Protein AF-A0A954PRV6-F1 (afdb_monomer_lite)

Foldseek 3Di:
DVVLVVVLVVLLVVLVVVCVVDPVSVVVQFDSVLSSVVSVVVVQVVVVVVVPNVSPPNVVVVVVVVVVVVVVVVVVVVVPDDVVVCVVCVVVVVCCVVVLVVVLVCCQPPVLCVQPDVVCSNLLSLLVSLCSVDNSVRSVVSSCVVVVPPPDCSVVVCVVVVSVCCQPPVCHPLVVVLVVCVVVPDPPVPNVVVVVVVVVVVSVVSVVVVVVD

Structure (mmCIF, N/CA/C/O backbone):
data_AF-A0A954PRV6-F1
#
_entry.id   AF-A0A954PRV6-F1
#
loop_
_atom_site.group_PDB
_atom_site.id
_atom_site.type_symbol
_atom_site.label_atom_id
_atom_site.label_alt_id
_atom_site.label_comp_id
_atom_site.label_asym_id
_atom_site.label_entity_id
_atom_site.label_seq_id
_atom_site.pdbx_PDB_ins_code
_atom_site.Cartn_x
_atom_site.Cartn_y
_atom_site.Cartn_z
_atom_site.occupancy
_atom_site.B_iso_or_equiv
_atom_site.auth_seq_id
_atom_site.auth_comp_id
_atom_site.auth_asym_id
_atom_site.auth_atom_id
_atom_site.pdbx_PDB_model_num
ATOM 1 N N . MET A 1 1 ? -8.832 26.988 3.150 1.00 52.62 1 MET A N 1
ATOM 2 C CA . MET A 1 1 ? -7.961 26.204 2.238 1.00 52.62 1 MET A CA 1
ATOM 3 C C . MET A 1 1 ? -6.483 26.586 2.368 1.00 52.62 1 MET A C 1
ATOM 5 O O . MET A 1 1 ? -5.694 25.711 2.691 1.00 52.62 1 MET A O 1
ATOM 9 N N . SER A 1 2 ? -6.092 27.861 2.231 1.00 58.19 2 SER A N 1
ATOM 10 C CA . SER A 1 2 ? -4.674 28.277 2.338 1.00 58.19 2 SER A CA 1
ATOM 11 C C . SER A 1 2 ? -4.021 28.002 3.702 1.00 58.19 2 SER A C 1
ATOM 13 O O . SER A 1 2 ? -2.870 27.587 3.752 1.00 58.19 2 SER A O 1
ATOM 15 N N . LEU A 1 3 ? -4.759 28.150 4.808 1.00 63.38 3 LEU A N 1
ATOM 16 C CA . LEU A 1 3 ? -4.242 27.927 6.170 1.00 63.38 3 LEU A CA 1
ATOM 17 C C . LEU A 1 3 ? -4.013 26.432 6.489 1.00 63.38 3 LEU A C 1
ATOM 19 O O . LEU A 1 3 ? -3.058 26.079 7.176 1.00 63.38 3 LEU A O 1
ATOM 23 N N . ALA A 1 4 ? -4.837 25.545 5.921 1.00 60.91 4 ALA A N 1
ATOM 24 C CA . ALA A 1 4 ? -4.694 24.089 6.038 1.00 60.91 4 ALA A CA 1
ATOM 25 C C . ALA A 1 4 ? -3.494 23.562 5.225 1.00 60.91 4 ALA A C 1
ATOM 27 O O . ALA A 1 4 ? -2.751 22.695 5.670 1.00 60.91 4 ALA A O 1
ATOM 28 N N . ILE A 1 5 ? -3.255 24.128 4.040 1.00 64.25 5 ILE A N 1
ATOM 29 C CA . ILE A 1 5 ? -2.077 23.794 3.226 1.00 64.25 5 ILE A CA 1
ATOM 30 C C . ILE A 1 5 ? -0.800 24.284 3.920 1.00 64.25 5 ILE A C 1
ATOM 32 O O . ILE A 1 5 ? 0.183 23.549 3.983 1.00 64.25 5 ILE A O 1
ATOM 36 N N . LEU A 1 6 ? -0.829 25.494 4.490 1.00 65.94 6 LEU A N 1
ATOM 37 C CA . LEU A 1 6 ? 0.296 26.056 5.237 1.00 65.94 6 LEU A CA 1
ATOM 38 C C . LEU A 1 6 ? 0.637 25.208 6.470 1.00 65.94 6 LEU A C 1
ATOM 40 O O . LEU A 1 6 ? 1.803 24.907 6.700 1.00 65.94 6 LEU A O 1
ATOM 44 N N . THR A 1 7 ? -0.366 24.780 7.240 1.00 65.88 7 THR A N 1
ATOM 45 C CA . THR A 1 7 ? -0.157 23.922 8.418 1.00 65.88 7 THR A CA 1
ATOM 46 C C . THR A 1 7 ? 0.406 22.557 8.034 1.00 65.88 7 THR A C 1
ATOM 48 O O . THR A 1 7 ? 1.385 22.132 8.641 1.00 65.88 7 THR A O 1
ATOM 51 N N . VAL A 1 8 ? -0.108 21.905 6.984 1.00 64.44 8 VAL A N 1
ATOM 52 C CA . VAL A 1 8 ? 0.458 20.640 6.472 1.00 64.44 8 VAL A CA 1
ATOM 53 C C . VAL A 1 8 ? 1.895 20.825 5.977 1.00 64.44 8 VAL A C 1
ATOM 55 O O . VAL A 1 8 ? 2.755 20.002 6.285 1.00 64.44 8 VAL A O 1
ATOM 58 N N . ALA A 1 9 ? 2.184 21.911 5.255 1.00 64.25 9 ALA A N 1
ATOM 59 C CA . ALA A 1 9 ? 3.526 22.209 4.761 1.00 64.25 9 ALA A CA 1
ATOM 60 C C . ALA A 1 9 ? 4.518 22.463 5.907 1.00 64.25 9 ALA A C 1
ATOM 62 O O . ALA A 1 9 ? 5.607 21.895 5.909 1.00 64.25 9 ALA A O 1
ATOM 63 N N . VAL A 1 10 ? 4.135 23.253 6.914 1.00 67.50 10 VAL A N 1
ATOM 64 C CA . VAL A 1 10 ? 4.949 23.510 8.116 1.00 67.50 10 VAL A CA 1
ATOM 65 C C . VAL A 1 10 ? 5.168 22.225 8.920 1.00 67.50 10 VAL A C 1
ATOM 67 O O . VAL A 1 10 ? 6.270 21.973 9.411 1.00 67.50 10 VAL A O 1
ATOM 70 N N . LEU A 1 11 ? 4.156 21.366 9.016 1.00 66.06 11 LEU A N 1
ATOM 71 C CA . LEU A 1 11 ? 4.233 20.086 9.719 1.00 66.06 11 LEU A CA 1
ATOM 72 C C . LEU A 1 11 ? 5.145 19.086 8.978 1.00 66.06 11 LEU A C 1
ATOM 74 O O . LEU A 1 11 ? 5.985 18.430 9.590 1.00 66.06 11 LEU A O 1
ATOM 78 N N . MET A 1 12 ? 5.079 19.042 7.645 1.00 64.38 12 MET A N 1
ATOM 79 C CA . MET A 1 12 ? 6.004 18.263 6.809 1.00 64.38 12 MET A CA 1
ATOM 80 C C . MET A 1 12 ? 7.445 18.792 6.891 1.00 64.38 12 MET A C 1
ATOM 82 O O . MET A 1 12 ? 8.378 18.011 7.080 1.00 64.38 12 MET A O 1
ATOM 86 N N . LEU A 1 13 ? 7.640 20.112 6.804 1.00 66.00 13 LEU A N 1
ATOM 87 C CA . LEU A 1 13 ? 8.956 20.756 6.897 1.00 66.00 13 LEU A CA 1
ATOM 88 C C . LEU A 1 13 ? 9.597 20.557 8.274 1.00 66.00 13 LEU A C 1
ATOM 90 O O . LEU A 1 13 ? 10.782 20.238 8.356 1.00 66.00 13 LEU A O 1
ATOM 94 N N . SER A 1 14 ? 8.821 20.675 9.352 1.00 64.69 14 SER A N 1
ATOM 95 C CA . SER A 1 14 ? 9.299 20.397 10.711 1.00 64.69 14 SER A CA 1
ATOM 96 C C . SER A 1 14 ? 9.632 18.916 10.917 1.00 64.69 14 SER A C 1
ATOM 98 O O . SER A 1 14 ? 10.661 18.612 11.519 1.00 64.69 14 SER A O 1
ATOM 100 N N . GLY A 1 15 ? 8.860 17.987 10.339 1.00 59.19 15 GLY A N 1
ATOM 101 C CA . GLY A 1 15 ? 9.194 16.558 10.320 1.00 59.19 15 GLY A CA 1
ATOM 102 C C . GLY A 1 15 ? 10.515 16.254 9.597 1.00 59.19 15 GLY A C 1
ATOM 103 O O . GLY A 1 15 ? 11.327 15.459 10.079 1.00 59.19 15 GLY A O 1
ATOM 104 N N . VAL A 1 16 ? 10.782 16.930 8.474 1.00 60.88 16 VAL A N 1
ATOM 105 C CA . VAL A 1 16 ? 12.056 16.814 7.740 1.00 60.88 16 VAL A CA 1
ATOM 106 C C . VAL A 1 16 ? 13.214 17.442 8.519 1.00 60.88 16 VAL A C 1
ATOM 108 O O . VAL A 1 16 ? 14.277 16.827 8.619 1.00 60.88 16 VAL A O 1
ATOM 111 N N . ALA A 1 17 ? 13.017 18.620 9.114 1.00 64.38 17 ALA A N 1
ATOM 112 C CA . ALA A 1 17 ? 14.029 19.290 9.929 1.00 64.38 17 ALA A CA 1
ATOM 113 C C . ALA A 1 17 ? 14.410 18.454 11.165 1.00 64.38 17 ALA A C 1
ATOM 115 O O . ALA A 1 17 ? 15.595 18.269 11.449 1.00 64.38 17 ALA A O 1
ATOM 116 N N . LEU A 1 18 ? 13.425 17.852 11.843 1.00 63.09 18 LEU A N 1
ATOM 117 C CA . LEU A 1 18 ? 13.658 16.959 12.981 1.00 63.09 18 LEU A CA 1
ATOM 118 C C . LEU A 1 18 ? 14.412 15.686 12.565 1.00 63.09 18 LEU A C 1
ATOM 120 O O . LEU A 1 18 ? 15.345 15.259 13.251 1.00 63.09 18 LEU A O 1
ATOM 124 N N . ARG A 1 19 ? 14.079 15.114 11.397 1.00 55.09 19 ARG A N 1
ATOM 125 C CA . ARG A 1 19 ? 14.819 13.980 10.813 1.00 55.09 19 ARG A CA 1
ATOM 126 C C . ARG A 1 19 ? 16.285 14.325 10.542 1.00 55.09 19 ARG A C 1
ATOM 128 O O . ARG A 1 19 ? 17.150 13.471 10.728 1.00 55.09 19 ARG A O 1
ATOM 135 N N . GLN A 1 20 ? 16.576 15.548 10.096 1.00 57.03 20 GLN A N 1
ATOM 136 C CA . GLN A 1 20 ? 17.948 15.991 9.828 1.00 57.03 20 GLN A CA 1
ATOM 137 C C . GLN A 1 20 ? 18.736 16.294 11.115 1.00 57.03 20 GLN A C 1
ATOM 139 O O . GLN A 1 20 ? 19.940 16.025 11.156 1.00 57.03 20 GLN A O 1
ATOM 144 N N . ALA A 1 21 ? 18.066 16.774 12.169 1.00 63.22 21 ALA A N 1
ATOM 145 C CA . ALA A 1 21 ? 18.675 17.095 13.461 1.00 63.22 21 ALA A CA 1
ATOM 146 C C . ALA A 1 21 ? 19.035 15.848 14.302 1.00 63.22 21 ALA A C 1
ATOM 148 O O . ALA A 1 21 ? 20.089 15.813 14.943 1.00 63.22 21 ALA A O 1
ATOM 149 N N . CYS A 1 22 ? 18.216 14.788 14.280 1.00 61.22 22 CYS A N 1
ATOM 150 C CA . CYS A 1 22 ? 18.446 13.581 15.085 1.00 61.22 22 CYS A CA 1
ATOM 151 C C . CYS A 1 22 ? 19.314 12.524 14.362 1.00 61.22 22 CYS A C 1
ATOM 153 O O . CYS A 1 22 ? 18.843 11.754 13.523 1.00 61.22 22 CYS A O 1
ATOM 155 N N . ARG A 1 23 ? 20.589 12.396 14.772 1.00 54.12 23 ARG A N 1
ATOM 156 C CA . ARG A 1 23 ? 21.545 11.373 14.282 1.00 54.12 23 ARG A CA 1
ATOM 157 C C . ARG A 1 23 ? 21.065 9.901 14.316 1.00 54.12 23 ARG A C 1
ATOM 159 O O . ARG A 1 23 ? 21.391 9.199 13.356 1.00 54.12 23 ARG A O 1
ATOM 166 N N . PRO A 1 24 ? 20.330 9.395 15.333 1.00 58.81 24 PRO A N 1
ATOM 167 C CA . PRO A 1 24 ? 19.894 7.991 15.338 1.00 58.81 24 PRO A CA 1
ATOM 168 C C . PRO A 1 24 ? 18.824 7.698 14.275 1.00 58.81 24 PRO A C 1
ATOM 170 O O . PRO A 1 24 ? 18.854 6.643 13.647 1.00 58.81 24 PRO A O 1
ATOM 173 N N . LEU A 1 25 ? 17.943 8.660 13.987 1.00 54.69 25 LEU A N 1
ATOM 174 C CA . LEU A 1 25 ? 16.858 8.506 13.014 1.00 54.69 25 LEU A CA 1
ATOM 175 C C . LEU A 1 25 ? 17.371 8.474 11.566 1.00 54.69 25 LEU A C 1
ATOM 177 O O . LEU A 1 25 ? 16.822 7.777 10.716 1.00 54.69 25 LEU A O 1
ATOM 181 N N . ARG A 1 26 ? 18.486 9.169 11.303 1.00 54.78 26 ARG A N 1
ATOM 182 C CA . ARG A 1 26 ? 19.206 9.126 10.023 1.00 54.78 26 ARG A CA 1
ATOM 183 C C . ARG A 1 26 ? 19.908 7.787 9.770 1.00 54.78 26 ARG A C 1
ATOM 185 O O . ARG A 1 26 ? 20.046 7.398 8.617 1.00 54.78 26 ARG A O 1
ATOM 192 N N . ARG A 1 27 ? 20.351 7.086 10.823 1.00 54.59 27 ARG A N 1
ATOM 193 C CA . ARG A 1 27 ? 20.988 5.759 10.703 1.00 54.59 27 ARG A CA 1
ATOM 194 C C . ARG A 1 27 ? 19.986 4.623 10.500 1.00 54.59 27 ARG A C 1
ATOM 196 O O . ARG A 1 27 ? 20.362 3.610 9.927 1.00 54.59 27 ARG A O 1
ATOM 203 N N . LEU A 1 28 ? 18.736 4.787 10.935 1.00 60.25 28 LEU A N 1
ATOM 204 C CA . LEU A 1 28 ? 17.738 3.713 10.910 1.00 60.25 28 LEU A CA 1
ATOM 205 C C . LEU A 1 28 ? 16.981 3.568 9.571 1.00 60.25 28 LEU A C 1
ATOM 207 O O . LEU A 1 28 ? 16.013 2.821 9.517 1.00 60.25 28 LEU A O 1
ATOM 211 N N . PHE A 1 29 ? 17.373 4.289 8.506 1.00 57.94 29 PHE A N 1
ATOM 212 C CA . PHE A 1 29 ? 16.703 4.296 7.187 1.00 57.94 29 PHE A CA 1
ATOM 213 C C . PHE A 1 29 ? 15.170 4.485 7.234 1.00 57.94 29 PHE A C 1
ATOM 215 O O . PHE A 1 29 ? 14.476 4.189 6.265 1.00 57.94 29 PHE A O 1
ATOM 222 N N . ILE A 1 30 ? 14.625 5.035 8.328 1.00 61.66 30 ILE A N 1
ATOM 223 C CA . ILE A 1 30 ? 13.186 5.279 8.439 1.00 61.66 30 ILE A CA 1
ATOM 224 C C . ILE A 1 30 ? 12.794 6.317 7.366 1.00 61.66 30 ILE A C 1
ATOM 226 O O . ILE A 1 30 ? 13.415 7.396 7.299 1.00 61.66 30 ILE A O 1
ATOM 230 N N . PRO A 1 31 ? 11.785 6.020 6.521 1.00 61.34 31 PRO A N 1
ATOM 231 C CA . PRO A 1 31 ? 11.276 6.962 5.534 1.00 61.34 31 PRO A CA 1
ATOM 232 C C . PRO A 1 31 ? 10.842 8.272 6.193 1.00 61.34 31 PRO A C 1
ATOM 234 O O . PRO A 1 31 ? 10.254 8.281 7.276 1.00 61.34 31 PRO A O 1
ATOM 237 N N . SER A 1 32 ? 11.089 9.402 5.530 1.00 58.59 32 SER A N 1
ATOM 238 C CA . SER A 1 32 ? 10.671 10.719 6.033 1.00 58.59 32 SER A CA 1
ATOM 239 C C . SER A 1 32 ? 9.164 10.826 6.257 1.00 58.59 32 SER A C 1
ATOM 241 O O . SER A 1 32 ? 8.753 11.554 7.154 1.00 58.59 32 SER A O 1
ATOM 243 N N . SER A 1 33 ? 8.355 10.078 5.502 1.00 63.06 33 SER A N 1
ATOM 244 C CA . SER A 1 33 ? 6.900 10.002 5.668 1.00 63.06 33 SER A CA 1
ATOM 245 C C . SER A 1 33 ? 6.489 9.445 7.034 1.00 63.06 33 SER A C 1
ATOM 247 O O . SER A 1 33 ? 5.598 9.995 7.674 1.00 63.06 33 SER A O 1
ATOM 249 N N . VAL A 1 34 ? 7.178 8.409 7.522 1.00 62.91 34 VAL A N 1
ATOM 250 C CA . VAL A 1 34 ? 6.911 7.792 8.832 1.00 62.91 34 VAL A CA 1
ATOM 251 C C . VAL A 1 34 ? 7.277 8.751 9.961 1.00 62.91 34 VAL A C 1
ATOM 253 O O . VAL A 1 34 ? 6.498 8.945 10.891 1.00 62.91 34 VAL A O 1
ATOM 256 N N . VAL A 1 35 ? 8.441 9.400 9.859 1.00 65.38 35 VAL A N 1
ATOM 257 C CA . VAL A 1 35 ? 8.886 10.396 10.846 1.00 65.38 35 VAL A CA 1
ATOM 258 C C . VAL A 1 35 ? 7.920 11.578 10.894 1.00 65.38 35 VAL A C 1
ATOM 260 O O . VAL A 1 35 ? 7.503 11.980 11.976 1.00 65.38 35 VAL A O 1
ATOM 263 N N . ALA A 1 36 ? 7.521 12.103 9.734 1.00 63.88 36 ALA A N 1
ATOM 264 C CA . ALA A 1 36 ? 6.564 13.200 9.651 1.00 63.88 36 ALA A CA 1
ATOM 265 C C . ALA A 1 36 ? 5.187 12.813 10.223 1.00 63.88 36 ALA A C 1
ATOM 267 O O . ALA A 1 36 ? 4.573 13.621 10.914 1.00 63.88 36 ALA A O 1
ATOM 268 N N . GLY A 1 37 ? 4.736 11.571 10.009 1.00 66.81 37 GLY A N 1
ATOM 269 C CA . GLY A 1 37 ? 3.505 11.043 10.604 1.00 66.81 37 GLY A CA 1
ATOM 270 C C . GLY A 1 37 ? 3.553 10.988 12.134 1.00 66.81 37 GLY A C 1
ATOM 271 O O . GLY A 1 37 ? 2.641 11.481 12.793 1.00 66.81 37 GLY A O 1
ATOM 272 N N . PHE A 1 38 ? 4.640 10.469 12.714 1.00 68.88 38 PHE A N 1
ATOM 273 C CA . PHE A 1 38 ? 4.825 10.438 14.172 1.00 68.88 38 PHE A CA 1
ATOM 274 C C . PHE A 1 38 ? 4.915 11.838 14.787 1.00 68.88 38 PHE A C 1
ATOM 276 O O . PHE A 1 38 ? 4.289 12.102 15.812 1.00 68.88 38 PHE A O 1
ATOM 283 N N . VAL A 1 39 ? 5.653 12.752 14.151 1.00 66.69 39 VAL A N 1
ATOM 284 C CA . VAL A 1 39 ? 5.728 14.157 14.581 1.00 66.69 39 VAL A CA 1
ATOM 285 C C . VAL A 1 39 ? 4.351 14.814 14.516 1.00 66.69 39 VAL A C 1
ATOM 287 O O . VAL A 1 39 ? 3.962 15.501 15.457 1.00 66.69 39 VAL A O 1
ATOM 290 N N . GLY A 1 40 ? 3.583 14.547 13.457 1.00 65.00 40 GLY A N 1
ATOM 291 C CA . GLY A 1 40 ? 2.203 15.003 13.329 1.00 65.00 40 GLY A CA 1
ATOM 292 C C . GLY A 1 40 ? 1.294 14.490 14.437 1.00 65.00 40 GLY A C 1
ATOM 293 O O . GLY A 1 40 ? 0.569 15.281 15.031 1.00 65.00 40 GLY A O 1
ATOM 294 N N . LEU A 1 41 ? 1.377 13.201 14.778 1.00 66.00 41 LEU A N 1
ATOM 295 C CA . LEU A 1 41 ? 0.605 12.610 15.876 1.00 66.00 41 LEU A CA 1
ATOM 296 C C . LEU A 1 41 ? 0.955 13.234 17.232 1.00 66.00 41 LEU A C 1
ATOM 298 O O . LEU A 1 41 ? 0.056 13.558 18.004 1.00 66.00 41 LEU A O 1
ATOM 302 N N . ILE A 1 42 ? 2.243 13.455 17.512 1.00 69.06 42 ILE A N 1
ATOM 303 C CA . ILE A 1 42 ? 2.694 14.105 18.754 1.00 69.06 42 ILE A CA 1
ATOM 304 C C . ILE A 1 42 ? 2.197 15.553 18.814 1.00 69.06 42 ILE A C 1
ATOM 306 O O . ILE A 1 42 ? 1.722 16.002 19.860 1.00 69.06 42 ILE A O 1
ATOM 310 N N . LEU A 1 43 ? 2.269 16.279 17.696 1.00 66.25 43 LEU A N 1
ATOM 311 C CA . LEU A 1 43 ? 1.815 17.663 17.608 1.00 66.25 43 LEU A CA 1
ATOM 312 C C . LEU A 1 43 ? 0.296 17.763 17.815 1.00 66.25 43 LEU A C 1
ATOM 314 O O . LEU A 1 43 ? -0.153 18.566 18.630 1.00 66.25 43 LEU A O 1
ATOM 318 N N . VAL A 1 44 ? -0.484 16.904 17.153 1.00 64.19 44 VAL A N 1
ATOM 319 C CA . VAL A 1 44 ? -1.948 16.831 17.300 1.00 64.19 44 VAL A CA 1
ATOM 320 C C . VAL A 1 44 ? -2.336 16.421 18.720 1.00 64.19 44 VAL A C 1
ATOM 322 O O . VAL A 1 44 ? -3.206 17.048 19.318 1.00 64.19 44 VAL A O 1
ATOM 325 N N . SER A 1 45 ? -1.652 15.438 19.313 1.00 65.12 45 SER A N 1
ATOM 326 C CA . SER A 1 45 ? -1.893 15.031 20.702 1.00 65.12 45 SER A CA 1
ATOM 327 C C . SER A 1 45 ? -1.550 16.136 21.706 1.00 65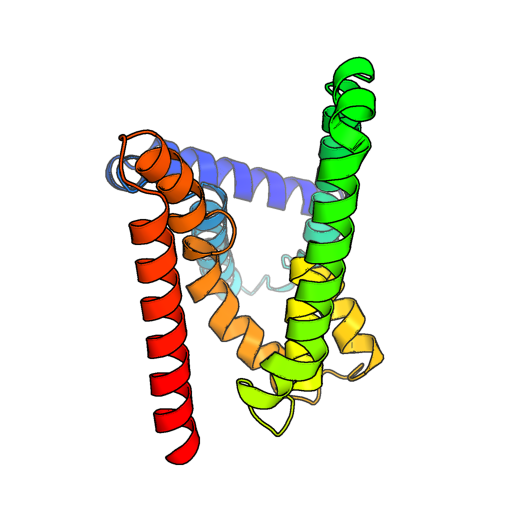.12 45 SER A C 1
ATOM 329 O O . SER A 1 45 ? -2.177 16.215 22.763 1.00 65.12 45 SER A O 1
ATOM 331 N N . SER A 1 46 ? -0.567 16.983 21.397 1.00 64.62 46 SER A N 1
ATOM 332 C CA . SER A 1 46 ? -0.179 18.113 22.246 1.00 64.62 46 SER A CA 1
ATOM 333 C C . SER A 1 46 ? -1.148 19.288 22.101 1.00 64.62 46 SER A C 1
ATOM 335 O O . SER A 1 46 ? -1.519 19.890 23.102 1.00 64.62 46 SER A O 1
ATOM 337 N N . LEU A 1 47 ? -1.611 19.581 20.882 1.00 61.72 47 LEU A N 1
ATOM 338 C CA . LEU A 1 47 ? -2.578 20.646 20.582 1.00 61.72 47 LEU A CA 1
ATOM 339 C C . LEU A 1 47 ? -4.006 20.298 21.027 1.00 61.72 47 LEU A C 1
ATOM 341 O O . LEU A 1 47 ? -4.732 21.180 21.480 1.00 61.72 47 LEU A O 1
ATOM 345 N N . GLY A 1 48 ? -4.392 19.020 20.978 1.00 57.59 48 GLY A N 1
ATOM 346 C CA . GLY A 1 48 ? -5.687 18.538 21.471 1.00 57.59 48 GLY A CA 1
ATOM 347 C C . GLY A 1 48 ? -5.884 18.752 22.977 1.00 57.59 48 GLY A C 1
ATOM 348 O O . GLY A 1 48 ? -7.013 18.927 23.426 1.00 57.59 48 GLY A O 1
ATOM 349 N N . ARG A 1 49 ? -4.795 18.849 23.758 1.00 56.06 49 ARG A N 1
ATOM 350 C CA . ARG A 1 49 ? -4.844 19.245 25.180 1.00 56.06 49 ARG A CA 1
ATOM 351 C C . ARG A 1 49 ? -5.219 20.716 25.394 1.00 56.06 49 ARG A C 1
ATOM 353 O O . ARG A 1 49 ? -5.624 21.068 26.495 1.00 56.06 49 ARG A O 1
ATOM 360 N N . PHE A 1 50 ? -5.107 21.557 24.365 1.00 55.12 50 PHE A N 1
ATOM 361 C CA . PHE A 1 50 ? -5.409 22.992 24.415 1.00 55.12 50 PHE A CA 1
ATOM 362 C C . PHE A 1 50 ? -6.786 23.355 23.827 1.00 55.12 50 PHE A C 1
ATOM 364 O O . PHE A 1 50 ? -7.060 24.531 23.610 1.00 55.12 50 PHE A O 1
ATOM 371 N N . GLY A 1 51 ? -7.664 22.378 23.564 1.00 48.16 51 GLY A N 1
ATOM 372 C CA . GLY A 1 51 ? -9.059 22.630 23.166 1.00 48.16 51 GLY A CA 1
ATOM 373 C C . GLY A 1 51 ? -9.281 23.070 21.711 1.00 48.16 51 GLY A C 1
ATOM 374 O O . GLY A 1 51 ? -10.421 23.275 21.315 1.00 48.16 51 GLY A O 1
ATOM 375 N N . ASN A 1 52 ? -8.233 23.161 20.886 1.00 52.69 52 ASN A N 1
ATOM 376 C CA . ASN A 1 52 ? -8.327 23.577 19.479 1.00 52.69 52 ASN A CA 1
ATOM 377 C C . ASN A 1 52 ? -8.420 22.374 18.519 1.00 52.69 52 ASN A C 1
ATOM 379 O O . ASN A 1 52 ? -7.576 22.203 17.637 1.00 52.69 52 ASN A O 1
ATOM 383 N N . ALA A 1 53 ? -9.427 21.515 18.703 1.00 50.16 53 ALA A N 1
ATOM 384 C CA . ALA A 1 53 ? -9.647 20.338 17.853 1.00 50.16 53 ALA A CA 1
ATOM 385 C C . ALA A 1 53 ? -10.118 20.693 16.422 1.00 50.16 53 ALA A C 1
ATOM 387 O O . ALA A 1 53 ? -9.852 19.935 15.491 1.00 50.16 53 ALA A O 1
ATOM 388 N N . ASP A 1 54 ? -10.716 21.874 16.224 1.00 49.72 54 ASP A N 1
ATOM 389 C CA . ASP A 1 54 ? -11.210 22.349 14.917 1.00 49.72 54 ASP A CA 1
ATOM 390 C C . ASP A 1 54 ? -10.100 22.706 13.911 1.00 49.72 54 ASP A C 1
ATOM 392 O O . ASP A 1 54 ? -10.352 22.857 12.718 1.00 49.72 54 ASP A O 1
ATOM 396 N N . LEU A 1 55 ? -8.836 22.787 14.344 1.00 48.44 55 LEU A N 1
ATOM 397 C CA . LEU A 1 55 ? -7.692 22.962 13.435 1.00 48.44 55 LEU A CA 1
ATOM 398 C C . LEU A 1 55 ? -7.290 21.660 12.713 1.00 48.44 55 LEU A C 1
ATOM 400 O O . LEU A 1 55 ? -6.363 21.674 11.902 1.00 48.44 55 LEU A O 1
ATOM 404 N N . VAL A 1 56 ? -7.972 20.543 13.000 1.00 51.84 56 VAL A N 1
ATOM 405 C CA . VAL A 1 56 ? -7.680 19.199 12.473 1.00 51.84 56 VAL A CA 1
ATOM 406 C C . VAL A 1 56 ? -8.733 18.751 11.441 1.00 51.84 56 VAL A C 1
ATOM 408 O O . VAL A 1 56 ? -8.981 17.566 11.252 1.00 51.84 56 VAL A O 1
ATOM 411 N N . GLU A 1 57 ? -9.312 19.674 10.667 1.00 50.97 57 GLU A N 1
ATOM 412 C CA . GLU A 1 57 ? -10.012 19.361 9.398 1.00 50.97 57 GLU A CA 1
ATOM 413 C C . GLU A 1 57 ? -9.022 19.004 8.256 1.00 50.97 57 GLU A C 1
ATOM 415 O O . GLU A 1 57 ? -9.150 19.384 7.087 1.00 50.97 57 GLU A O 1
ATOM 420 N N . THR A 1 58 ? -7.960 18.272 8.583 1.00 57.44 58 THR A N 1
ATOM 421 C CA . THR A 1 58 ? -6.792 18.098 7.711 1.00 57.44 58 THR A CA 1
ATOM 422 C C . THR A 1 58 ? -6.972 16.956 6.711 1.00 57.44 58 THR A C 1
ATOM 424 O O . THR A 1 58 ? -6.301 16.940 5.681 1.00 57.44 58 THR A O 1
ATOM 427 N N . THR A 1 59 ? -7.899 16.020 6.949 1.00 59.94 59 THR A N 1
ATOM 428 C CA . THR A 1 59 ? -8.046 14.797 6.137 1.00 59.94 59 THR A CA 1
ATOM 429 C C . THR A 1 59 ? -8.372 15.096 4.674 1.00 59.94 59 THR A C 1
ATOM 431 O O . THR A 1 59 ? -7.711 14.580 3.774 1.00 59.94 59 THR A O 1
ATOM 434 N N . SER A 1 60 ? -9.337 15.984 4.414 1.00 63.94 60 SER A N 1
ATOM 435 C CA . SER A 1 60 ? -9.743 16.343 3.048 1.00 63.94 60 SER A CA 1
ATOM 436 C C . SER A 1 60 ? -8.664 17.150 2.316 1.00 63.94 60 SER A C 1
ATOM 438 O O . SER A 1 60 ? -8.432 16.951 1.122 1.00 63.94 60 SER A O 1
ATOM 440 N N . THR A 1 61 ? -7.954 18.027 3.031 1.00 68.25 61 THR A N 1
ATOM 441 C CA . THR A 1 61 ? -6.871 18.845 2.467 1.00 68.25 61 THR A CA 1
ATOM 442 C C . THR A 1 61 ? -5.639 17.997 2.151 1.00 68.25 61 THR A C 1
ATOM 444 O O . THR A 1 61 ? -5.081 18.115 1.061 1.00 68.25 61 THR A O 1
ATOM 447 N N . VAL A 1 62 ? -5.244 17.098 3.058 1.00 69.56 62 VAL A N 1
ATOM 448 C CA . VAL A 1 62 ? -4.134 16.152 2.850 1.00 69.56 62 VAL A CA 1
ATOM 449 C C . VAL A 1 62 ? -4.441 15.213 1.691 1.00 69.56 62 VAL A C 1
ATOM 451 O O . VAL A 1 62 ? -3.575 14.997 0.848 1.00 69.56 62 VAL A O 1
ATOM 454 N N . GLN A 1 63 ? -5.673 14.709 1.593 1.00 70.31 63 GLN A N 1
ATOM 455 C CA . GLN A 1 63 ? -6.086 13.863 0.475 1.00 70.31 63 GLN A CA 1
ATOM 456 C C . GLN A 1 63 ? -5.973 14.598 -0.864 1.00 70.31 63 GLN A C 1
ATOM 458 O O . GLN A 1 63 ? -5.402 14.057 -1.810 1.00 70.31 63 GLN A O 1
ATOM 463 N N . ARG A 1 64 ? -6.473 15.837 -0.947 1.00 74.88 64 ARG A N 1
ATOM 464 C CA . ARG A 1 64 ? -6.358 16.655 -2.164 1.00 74.88 64 ARG A C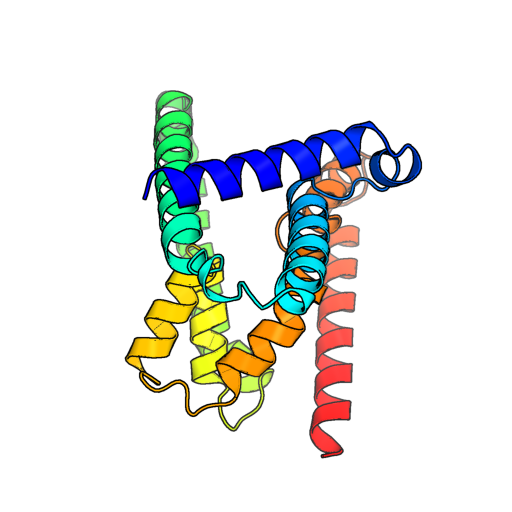A 1
ATOM 465 C C . ARG A 1 64 ? -4.897 16.907 -2.528 1.00 74.88 64 ARG A C 1
ATOM 467 O O . ARG A 1 64 ? -4.526 16.693 -3.674 1.00 74.88 64 ARG A O 1
ATOM 474 N N . LEU A 1 65 ? -4.060 17.270 -1.555 1.00 78.44 65 LEU A N 1
ATOM 475 C CA . LEU A 1 65 ? -2.632 17.507 -1.773 1.00 78.44 65 LEU A CA 1
ATOM 476 C C . LEU A 1 65 ? -1.897 16.242 -2.241 1.00 78.44 65 LEU A C 1
ATOM 478 O O . LEU A 1 65 ? -1.086 16.307 -3.163 1.00 78.44 65 LEU A O 1
ATOM 482 N N . SER A 1 66 ? -2.196 15.092 -1.634 1.00 77.44 66 SER A N 1
ATOM 483 C CA . SER A 1 66 ? -1.633 13.802 -2.035 1.00 77.44 66 SER A CA 1
ATOM 484 C C . SER A 1 66 ? -2.076 13.420 -3.446 1.00 77.44 66 SER A C 1
ATOM 486 O O . SER A 1 66 ? -1.251 12.963 -4.230 1.00 77.44 66 SER A O 1
ATOM 488 N N . SER A 1 67 ? -3.349 13.643 -3.787 1.00 80.12 67 SER A N 1
ATOM 489 C CA . SER A 1 67 ? -3.879 13.384 -5.128 1.00 80.12 67 SER A CA 1
ATOM 490 C C . SER A 1 67 ? -3.213 14.281 -6.169 1.00 80.12 67 SER A C 1
ATOM 492 O O . SER A 1 67 ? -2.731 13.778 -7.174 1.00 80.12 67 SER A O 1
ATOM 494 N N . THR A 1 68 ? -3.102 15.590 -5.919 1.00 83.81 68 THR A N 1
ATOM 495 C CA . THR A 1 68 ? -2.403 16.515 -6.828 1.00 83.81 68 THR A CA 1
ATOM 496 C C . THR A 1 68 ? -0.933 16.129 -6.996 1.00 83.81 68 THR A C 1
ATOM 498 O O . THR A 1 68 ? -0.401 16.186 -8.099 1.00 83.81 68 THR A O 1
ATOM 501 N N . SER A 1 69 ? -0.277 15.703 -5.915 1.00 84.06 69 SER A N 1
ATOM 502 C CA . SER A 1 69 ? 1.117 15.251 -5.967 1.00 84.06 69 SER A CA 1
ATOM 503 C C . SER A 1 69 ? 1.274 13.979 -6.809 1.00 84.06 69 SER A C 1
ATOM 505 O O . SER A 1 69 ? 2.230 13.871 -7.572 1.00 84.06 69 SER A O 1
ATOM 507 N N . MET A 1 70 ? 0.319 13.044 -6.721 1.00 83.12 70 MET A N 1
ATOM 508 C CA . MET A 1 70 ? 0.267 11.838 -7.558 1.00 83.12 70 MET A CA 1
ATOM 509 C C . MET A 1 70 ? 0.173 12.206 -9.045 1.00 83.12 70 MET A C 1
ATOM 511 O O . MET A 1 70 ? 0.947 11.687 -9.842 1.00 83.12 70 MET A O 1
ATOM 515 N N . GLU A 1 71 ? -0.700 13.150 -9.411 1.00 87.44 71 GLU A N 1
ATOM 516 C CA . GLU A 1 71 ? -0.841 13.626 -10.797 1.00 87.44 71 GLU A CA 1
ATOM 517 C C . GLU A 1 71 ? 0.461 14.241 -11.328 1.00 87.44 71 GLU A C 1
ATOM 519 O O . GLU A 1 71 ? 0.906 13.921 -12.430 1.00 87.44 71 GLU A O 1
ATOM 524 N N . VAL A 1 72 ? 1.132 15.075 -10.524 1.00 90.88 72 VAL A N 1
ATOM 525 C CA . VAL A 1 72 ? 2.431 15.659 -10.900 1.00 90.88 72 VAL A CA 1
ATOM 526 C C . VAL A 1 72 ? 3.484 14.570 -11.129 1.00 90.88 72 VAL A C 1
ATOM 528 O O . VAL A 1 72 ? 4.234 14.645 -12.103 1.00 90.88 72 VAL A O 1
ATOM 531 N N . LEU A 1 73 ? 3.531 13.540 -10.276 1.00 88.25 73 LEU A N 1
ATOM 532 C CA . LEU A 1 73 ? 4.441 12.402 -10.445 1.00 88.25 73 LEU A CA 1
ATOM 533 C C . LEU A 1 73 ? 4.134 11.598 -11.710 1.00 88.25 73 LEU A C 1
ATOM 535 O O . LEU A 1 73 ? 5.065 11.207 -12.412 1.00 88.25 73 LEU A O 1
ATOM 539 N N . VAL A 1 74 ? 2.857 11.375 -12.024 1.00 89.62 74 VAL A N 1
ATOM 540 C CA . VAL A 1 74 ? 2.436 10.678 -13.248 1.00 89.62 74 VAL A CA 1
ATOM 541 C C . VAL A 1 74 ? 2.868 11.465 -14.484 1.00 89.62 74 VAL A C 1
ATOM 543 O O . VAL A 1 74 ? 3.500 10.900 -15.376 1.00 89.62 74 VAL A O 1
ATOM 546 N N . VAL A 1 75 ? 2.615 12.777 -14.519 1.00 93.12 75 VAL A N 1
ATOM 547 C CA . VAL A 1 75 ? 3.033 13.641 -15.636 1.00 93.12 75 VAL A CA 1
ATOM 548 C C . VAL A 1 75 ? 4.555 13.656 -15.782 1.00 93.12 75 VAL A C 1
ATOM 550 O O . VAL A 1 75 ? 5.068 13.503 -16.893 1.00 93.12 75 VAL A O 1
ATOM 553 N N . ALA A 1 76 ? 5.292 13.787 -14.676 1.00 93.31 76 ALA A N 1
ATOM 554 C CA . ALA A 1 76 ? 6.752 13.748 -14.687 1.00 93.31 76 ALA A CA 1
ATOM 555 C C . ALA A 1 76 ? 7.289 12.394 -15.183 1.00 93.31 76 ALA A C 1
ATOM 557 O O . ALA A 1 76 ? 8.219 12.363 -15.989 1.00 93.31 76 ALA A O 1
ATOM 558 N N . ALA A 1 77 ? 6.683 11.283 -14.758 1.00 88.44 77 ALA A N 1
ATOM 559 C CA . ALA A 1 77 ? 7.059 9.942 -15.193 1.00 88.44 77 ALA A CA 1
ATOM 560 C C . ALA A 1 77 ? 6.816 9.743 -16.696 1.00 88.44 77 ALA A C 1
ATOM 562 O O . ALA A 1 77 ? 7.724 9.306 -17.398 1.00 88.44 77 ALA A O 1
ATOM 563 N N . ILE A 1 78 ? 5.638 10.123 -17.204 1.00 89.94 78 ILE A N 1
ATOM 564 C CA . ILE A 1 78 ? 5.313 10.045 -18.639 1.00 89.94 78 ILE A CA 1
ATOM 565 C C . ILE A 1 78 ? 6.280 10.906 -19.455 1.00 89.94 78 ILE A C 1
ATOM 567 O O . ILE A 1 78 ? 6.796 10.456 -20.474 1.00 89.94 78 ILE A O 1
ATOM 571 N N . THR A 1 79 ? 6.578 12.117 -18.982 1.00 92.06 79 THR A N 1
ATOM 572 C CA . THR A 1 79 ? 7.498 13.039 -19.667 1.00 92.06 79 THR A CA 1
ATOM 573 C C . THR A 1 79 ? 8.941 12.524 -19.665 1.00 92.06 79 THR A C 1
ATOM 575 O O . THR A 1 79 ? 9.676 12.732 -20.626 1.00 92.06 79 THR A O 1
ATOM 578 N N . SER A 1 80 ? 9.361 11.833 -18.601 1.00 92.81 80 SER A N 1
ATOM 579 C CA . SER A 1 80 ? 10.706 11.257 -18.484 1.00 92.81 80 SER A CA 1
ATOM 580 C C . SER A 1 80 ? 10.877 9.930 -19.240 1.00 92.81 80 SER A C 1
ATOM 582 O O . SER A 1 80 ? 12.010 9.459 -19.385 1.00 92.81 80 SER A O 1
ATOM 584 N N . LEU A 1 81 ? 9.791 9.291 -19.682 1.00 88.69 81 LEU A N 1
ATOM 585 C CA . LEU A 1 81 ? 9.834 8.000 -20.365 1.00 88.69 81 LEU A CA 1
ATOM 586 C C . LEU A 1 81 ? 10.248 8.158 -21.832 1.00 88.69 81 LEU A C 1
ATOM 588 O O . LEU A 1 81 ? 9.671 8.927 -22.597 1.00 88.69 81 LEU A O 1
ATOM 592 N N . LYS A 1 82 ? 11.227 7.357 -22.262 1.00 87.81 82 LYS A N 1
ATOM 593 C CA . LYS A 1 82 ? 11.586 7.242 -23.680 1.00 87.81 82 LYS A CA 1
ATOM 594 C C . LYS A 1 82 ? 10.578 6.339 -24.379 1.00 87.81 82 LYS A C 1
ATOM 596 O O . LYS A 1 82 ? 10.550 5.136 -24.127 1.00 87.81 82 LYS A O 1
ATOM 601 N N . LEU A 1 83 ? 9.788 6.905 -25.291 1.00 85.62 83 LEU A N 1
ATOM 602 C CA . LEU A 1 83 ? 8.732 6.170 -25.998 1.00 85.62 83 LEU A CA 1
ATOM 603 C C . LEU A 1 83 ? 9.263 4.933 -26.747 1.00 85.62 83 LEU A C 1
ATOM 605 O O . LEU A 1 83 ? 8.590 3.908 -26.793 1.00 85.62 83 LEU A O 1
ATOM 609 N N . SER A 1 84 ? 10.492 5.000 -27.267 1.00 85.31 84 SER A N 1
ATOM 610 C CA . SER A 1 84 ? 11.156 3.879 -27.942 1.00 85.31 84 SER A CA 1
ATOM 611 C C . SER A 1 84 ? 11.345 2.652 -27.041 1.00 85.31 84 SER A C 1
ATOM 613 O O . SER A 1 84 ? 11.151 1.530 -27.497 1.00 85.31 84 SER A O 1
ATOM 615 N N . GLU A 1 85 ? 11.662 2.856 -25.760 1.00 85.88 85 GLU A N 1
ATOM 616 C CA . GLU A 1 85 ? 11.837 1.769 -24.784 1.00 85.88 85 GLU A CA 1
ATOM 617 C C . GLU A 1 85 ? 10.489 1.167 -24.374 1.00 85.88 85 GLU A C 1
ATOM 619 O O . GLU A 1 85 ? 10.352 -0.044 -24.214 1.00 85.88 85 GLU A O 1
ATOM 624 N N . VAL A 1 86 ? 9.461 2.012 -24.245 1.00 85.75 86 VAL A N 1
ATOM 625 C CA . VAL A 1 86 ? 8.112 1.576 -23.858 1.00 85.75 86 VAL A CA 1
ATOM 626 C C . VAL A 1 86 ? 7.501 0.679 -24.928 1.00 85.75 86 VAL A C 1
ATOM 628 O O . VAL A 1 86 ? 6.948 -0.368 -24.601 1.00 85.75 86 VAL A O 1
ATOM 631 N N . VAL A 1 87 ? 7.622 1.058 -26.203 1.00 88.19 87 VAL A N 1
ATOM 632 C CA . VAL A 1 87 ? 7.093 0.253 -27.314 1.00 88.19 87 VAL A CA 1
ATOM 633 C C . VAL A 1 87 ? 7.853 -1.069 -27.440 1.00 88.19 87 VAL A C 1
ATOM 635 O O . VAL A 1 87 ? 7.227 -2.105 -27.656 1.00 88.19 87 VAL A O 1
ATOM 638 N N . ALA A 1 88 ? 9.173 -1.066 -27.230 1.00 92.06 88 ALA A N 1
ATOM 639 C CA . ALA A 1 88 ? 9.978 -2.287 -27.240 1.00 92.06 88 ALA A CA 1
ATOM 640 C C . ALA A 1 88 ? 9.581 -3.273 -26.123 1.00 92.06 88 ALA A C 1
ATOM 642 O O . ALA A 1 88 ? 9.610 -4.486 -26.332 1.00 92.06 88 ALA A O 1
ATOM 643 N N . LEU A 1 89 ? 9.176 -2.767 -24.951 1.00 89.44 89 LEU A N 1
ATOM 644 C CA . LEU A 1 89 ? 8.786 -3.571 -23.784 1.00 89.44 89 LEU A CA 1
ATOM 645 C C . LEU A 1 89 ? 7.269 -3.628 -23.538 1.00 89.44 89 LEU A C 1
ATOM 647 O O . LEU A 1 89 ? 6.832 -4.047 -22.462 1.00 89.44 89 LEU A O 1
ATOM 651 N N . ILE A 1 90 ? 6.443 -3.269 -24.522 1.00 91.19 90 ILE A N 1
ATOM 652 C CA . ILE A 1 90 ? 4.988 -3.214 -24.331 1.00 91.19 90 ILE A CA 1
ATOM 653 C C . ILE A 1 90 ? 4.398 -4.573 -23.930 1.00 91.19 90 ILE A C 1
ATOM 655 O O . ILE A 1 90 ? 3.491 -4.624 -23.106 1.00 91.19 90 ILE A O 1
ATOM 659 N N . GLY A 1 91 ? 4.957 -5.675 -24.447 1.00 93.69 91 GLY A N 1
ATOM 660 C CA . GLY A 1 91 ? 4.569 -7.039 -24.078 1.00 93.69 91 GLY A CA 1
ATOM 661 C C . GLY A 1 91 ? 4.769 -7.314 -22.581 1.00 93.69 91 GLY A C 1
ATO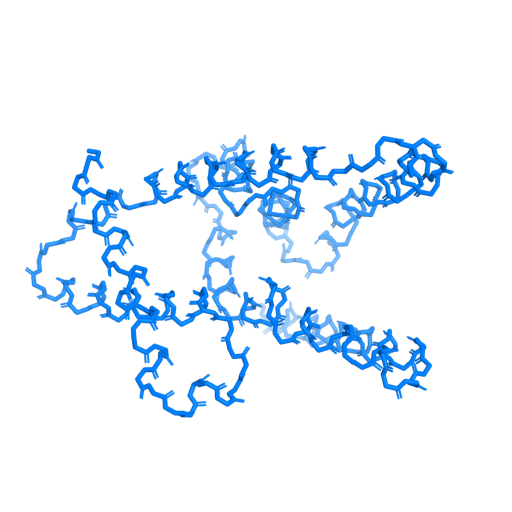M 662 O O . GLY A 1 91 ? 3.785 -7.560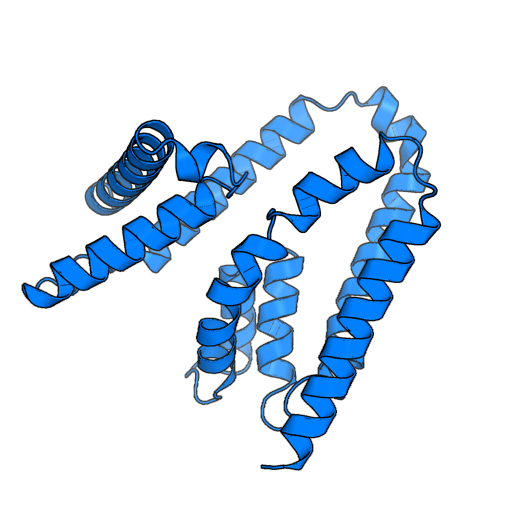 -21.882 1.00 93.69 91 GLY A O 1
ATOM 663 N N . PRO A 1 92 ? 6.007 -7.227 -22.055 1.00 92.12 92 PRO A N 1
ATOM 664 C CA . PRO A 1 92 ? 6.272 -7.334 -20.620 1.00 92.12 92 PRO A CA 1
ATOM 665 C C . PRO A 1 92 ? 5.432 -6.385 -19.754 1.00 92.12 92 PRO A C 1
ATOM 667 O O . PRO A 1 92 ? 4.900 -6.816 -18.732 1.00 92.12 92 PRO A O 1
ATOM 670 N N . PHE A 1 93 ? 5.252 -5.123 -20.163 1.00 89.75 93 PHE A N 1
ATOM 671 C CA . PHE A 1 93 ? 4.417 -4.174 -19.418 1.00 89.75 93 PHE A CA 1
ATOM 672 C C . PHE A 1 93 ? 2.942 -4.581 -19.383 1.00 89.75 93 PHE A C 1
ATOM 674 O O . PHE A 1 93 ? 2.321 -4.521 -18.323 1.00 89.75 93 PHE A O 1
ATOM 681 N N . ALA A 1 94 ? 2.387 -5.042 -20.505 1.00 92.75 94 ALA A N 1
ATOM 682 C CA . ALA A 1 94 ? 1.011 -5.521 -20.571 1.00 92.75 94 ALA A CA 1
ATOM 683 C C . ALA A 1 94 ? 0.805 -6.762 -19.693 1.00 92.75 94 ALA A C 1
ATOM 685 O O . ALA A 1 94 ? -0.181 -6.840 -18.962 1.00 92.75 94 ALA A O 1
ATOM 686 N N . ILE A 1 95 ? 1.758 -7.699 -19.705 1.00 94.69 95 ILE A N 1
ATOM 687 C CA . ILE A 1 95 ? 1.722 -8.877 -18.830 1.00 94.69 95 ILE A CA 1
ATOM 688 C C . ILE A 1 95 ? 1.743 -8.444 -17.363 1.00 94.69 95 ILE A C 1
ATOM 690 O O . ILE A 1 95 ? 0.905 -8.897 -16.589 1.00 94.69 95 ILE A O 1
ATOM 694 N N . LEU A 1 96 ? 2.648 -7.541 -16.972 1.00 90.56 96 LEU A N 1
ATOM 695 C CA . LEU A 1 96 ? 2.714 -7.034 -15.598 1.00 90.56 96 LEU A CA 1
ATOM 696 C C . LEU A 1 96 ? 1.421 -6.328 -15.180 1.00 90.56 96 LEU A C 1
ATOM 698 O O . LEU A 1 96 ? 0.952 -6.536 -14.062 1.00 90.56 96 LEU A O 1
ATOM 702 N N . PHE A 1 97 ? 0.820 -5.544 -16.074 1.00 91.06 97 PHE A N 1
ATOM 703 C CA . PHE A 1 97 ? -0.451 -4.875 -15.821 1.00 91.06 97 PHE A CA 1
ATOM 704 C C . PHE A 1 97 ? -1.587 -5.880 -15.596 1.00 91.06 97 PHE A C 1
ATOM 706 O O . PHE A 1 97 ? -2.274 -5.813 -14.577 1.00 91.06 97 PHE A O 1
ATOM 713 N N . VAL A 1 98 ? -1.753 -6.851 -16.500 1.00 95.31 98 VAL A N 1
ATOM 714 C CA . VAL A 1 98 ? -2.808 -7.873 -16.400 1.00 95.31 98 VAL A CA 1
ATOM 715 C C . VAL A 1 98 ? -2.595 -8.762 -15.177 1.00 95.31 98 VAL A C 1
ATOM 717 O O . VAL A 1 98 ? -3.535 -8.989 -14.419 1.00 95.31 98 VAL A O 1
ATOM 720 N N . CYS A 1 99 ? -1.368 -9.223 -14.936 1.00 94.50 99 CYS A N 1
ATOM 721 C CA . CYS A 1 99 ? -1.036 -10.027 -13.762 1.00 94.50 99 CYS A CA 1
ATOM 722 C C . CYS A 1 99 ? -1.252 -9.247 -12.460 1.00 94.50 99 CYS A C 1
ATOM 724 O O . CYS A 1 99 ? -1.793 -9.804 -11.510 1.00 94.50 99 CYS A O 1
ATOM 726 N N . GLY A 1 100 ? -0.882 -7.964 -12.407 1.00 91.12 100 GLY A N 1
ATOM 727 C CA . GLY A 1 100 ? -1.118 -7.101 -11.248 1.00 91.12 100 GLY A CA 1
ATOM 728 C C . GLY A 1 100 ? -2.607 -6.863 -10.982 1.00 91.12 100 GLY A C 1
ATOM 729 O O . GLY A 1 100 ? -3.064 -6.982 -9.842 1.00 91.12 100 GLY A O 1
ATOM 730 N N . ALA A 1 101 ? -3.390 -6.597 -12.030 1.00 92.38 101 ALA A N 1
ATOM 731 C CA . ALA A 1 101 ? -4.842 -6.451 -11.935 1.00 92.38 101 ALA A CA 1
ATOM 732 C C . ALA A 1 101 ? -5.519 -7.760 -11.488 1.00 92.38 101 ALA A C 1
ATOM 734 O O . ALA A 1 101 ? -6.344 -7.761 -10.576 1.00 92.38 101 ALA A O 1
ATOM 735 N N . ALA A 1 102 ? -5.121 -8.893 -12.071 1.00 94.38 102 ALA A N 1
ATOM 736 C CA . ALA A 1 102 ? -5.612 -10.206 -11.672 1.00 94.38 102 ALA A CA 1
ATOM 737 C C . ALA A 1 102 ? -5.244 -10.522 -10.216 1.00 94.38 102 ALA A C 1
ATOM 739 O O . ALA A 1 102 ? -6.098 -10.955 -9.447 1.00 94.38 102 ALA A O 1
ATOM 740 N N . TRP A 1 103 ? -3.999 -10.259 -9.809 1.00 93.69 103 TRP A N 1
ATOM 741 C CA . TRP A 1 103 ? -3.527 -10.497 -8.447 1.00 93.69 103 TRP A CA 1
ATOM 742 C C . TRP A 1 103 ? -4.292 -9.665 -7.419 1.00 93.69 103 TRP A C 1
ATOM 744 O O . TRP A 1 103 ? -4.785 -10.209 -6.434 1.00 93.69 103 TRP A O 1
ATOM 754 N N . THR A 1 104 ? -4.453 -8.362 -7.653 1.00 91.94 104 THR A N 1
ATOM 755 C CA . THR A 1 104 ? -5.231 -7.494 -6.753 1.00 91.94 104 THR A CA 1
ATOM 756 C C . THR A 1 104 ? -6.700 -7.920 -6.679 1.00 91.94 104 THR A C 1
ATOM 758 O O . THR A 1 104 ? -7.273 -7.926 -5.588 1.00 91.94 104 THR A O 1
ATOM 761 N N . GLY A 1 105 ? -7.284 -8.382 -7.790 1.00 91.56 105 GLY A N 1
ATOM 762 C CA . GLY A 1 105 ? -8.618 -8.988 -7.811 1.00 91.56 105 GLY A CA 1
ATOM 763 C C . GLY A 1 105 ? -8.713 -10.291 -7.004 1.00 91.56 105 GLY A C 1
ATOM 764 O O . GLY A 1 105 ? -9.642 -10.466 -6.215 1.00 91.56 105 GLY A O 1
ATOM 765 N N . VAL A 1 106 ? -7.732 -11.190 -7.129 1.00 91.62 106 VAL A N 1
ATOM 766 C CA . VAL A 1 106 ? -7.654 -12.434 -6.338 1.00 91.62 106 VAL A CA 1
ATOM 767 C C . VAL A 1 106 ? -7.491 -12.129 -4.847 1.00 91.62 106 VAL A C 1
ATOM 769 O O . VAL A 1 106 ? -8.149 -12.756 -4.014 1.00 91.62 106 VAL A O 1
ATOM 772 N N . CYS A 1 107 ? -6.667 -11.140 -4.496 1.00 88.75 107 CYS A N 1
ATOM 773 C CA . CYS A 1 107 ? -6.510 -10.673 -3.121 1.00 88.75 107 CYS A CA 1
ATOM 774 C C . CYS A 1 107 ? -7.840 -10.188 -2.530 1.00 88.75 107 CYS A C 1
ATOM 776 O O . CYS A 1 107 ? -8.185 -10.574 -1.411 1.00 88.75 107 CYS A O 1
ATOM 778 N N . LEU A 1 108 ? -8.606 -9.401 -3.292 1.00 90.50 108 LEU A N 1
ATOM 779 C CA . LEU A 1 108 ? -9.919 -8.891 -2.891 1.00 90.50 108 LEU A CA 1
ATOM 780 C C . LEU A 1 108 ? -10.954 -10.016 -2.724 1.00 90.50 108 LEU A C 1
ATOM 782 O O . LEU A 1 108 ? -11.644 -10.070 -1.711 1.00 90.50 108 LEU A O 1
ATOM 786 N N . MET A 1 109 ? -11.059 -10.931 -3.690 1.00 87.44 109 MET A N 1
ATOM 787 C CA . MET A 1 109 ? -12.159 -11.906 -3.731 1.00 87.44 109 MET A CA 1
ATOM 788 C C . MET A 1 109 ? -11.882 -13.195 -2.947 1.00 87.44 109 MET A C 1
ATOM 790 O O . MET A 1 109 ? -12.789 -13.758 -2.334 1.00 87.44 109 MET A O 1
ATOM 794 N N . VAL A 1 110 ? -10.642 -13.691 -2.971 1.00 86.25 110 VAL A N 1
ATOM 795 C CA . VAL A 1 110 ? -10.290 -15.026 -2.455 1.00 86.25 110 VAL A CA 1
ATOM 796 C C . VAL A 1 110 ? -9.537 -14.923 -1.136 1.00 86.25 110 VAL A C 1
ATOM 798 O O . VAL A 1 110 ? -9.968 -15.483 -0.127 1.00 86.25 110 VAL A O 1
ATOM 801 N N . ILE A 1 111 ? -8.417 -14.197 -1.128 1.00 84.56 111 ILE A N 1
ATOM 802 C CA . ILE A 1 111 ? -7.528 -14.140 0.042 1.00 84.56 111 ILE A CA 1
ATOM 803 C C . ILE A 1 111 ? -8.218 -13.417 1.197 1.00 84.56 111 ILE A C 1
ATOM 805 O O . ILE A 1 111 ? -8.206 -13.908 2.326 1.00 84.56 111 ILE A O 1
ATOM 809 N N . SER A 1 112 ? -8.879 -12.296 0.913 1.00 85.38 112 SER A N 1
ATOM 810 C CA . SER A 1 112 ? -9.577 -11.507 1.928 1.00 85.38 112 SER A CA 1
ATOM 811 C C . SER A 1 112 ? -10.638 -12.314 2.674 1.00 85.38 112 SER A C 1
ATOM 813 O O . SER A 1 112 ? -10.648 -12.321 3.901 1.00 85.38 112 SER A O 1
ATOM 815 N N . ARG A 1 113 ? -11.449 -13.104 1.958 1.00 84.00 113 ARG A N 1
ATOM 816 C CA . ARG A 1 113 ? -12.452 -13.999 2.562 1.00 84.00 113 ARG A CA 1
ATOM 817 C C . ARG A 1 113 ? -11.839 -15.093 3.448 1.00 84.00 113 ARG A C 1
ATOM 819 O O . ARG A 1 113 ? -12.520 -15.654 4.307 1.00 84.00 113 ARG A O 1
ATOM 826 N N . TRP A 1 114 ? -10.576 -15.450 3.218 1.00 78.69 114 TRP A N 1
ATOM 827 C CA . TRP A 1 114 ? -9.897 -16.537 3.926 1.00 78.69 114 TRP A CA 1
ATOM 828 C C . TRP A 1 114 ? -9.102 -16.076 5.153 1.00 78.69 114 TRP A C 1
ATOM 830 O O . TRP A 1 114 ? -8.963 -16.856 6.105 1.00 78.69 114 TRP A O 1
ATOM 840 N N . VAL A 1 115 ? -8.569 -14.850 5.106 1.00 80.62 115 VAL A N 1
ATOM 841 C CA . VAL A 1 115 ? -7.638 -14.290 6.099 1.00 80.62 115 VAL A CA 1
ATOM 842 C C . VAL A 1 115 ? -8.308 -13.288 7.040 1.00 80.62 115 VAL A C 1
ATOM 844 O O . VAL A 1 115 ? -7.967 -13.274 8.220 1.00 80.62 115 VAL A O 1
ATOM 847 N N . LEU A 1 116 ? -9.234 -12.459 6.550 1.00 83.31 116 LEU A N 1
ATOM 848 C CA . LEU A 1 116 ? -9.833 -11.374 7.338 1.00 83.31 116 LEU A CA 1
ATOM 849 C C . LEU A 1 116 ? -11.002 -11.871 8.218 1.00 83.31 116 LEU A C 1
ATOM 851 O O . LEU A 1 116 ? -11.568 -12.936 7.940 1.00 83.31 116 LEU A O 1
ATOM 855 N N . PRO A 1 117 ? -11.378 -11.118 9.276 1.00 80.56 117 PRO A N 1
ATOM 856 C CA . PRO A 1 117 ? -12.509 -11.454 10.144 1.00 80.56 117 PRO A CA 1
ATOM 857 C C . PRO A 1 117 ? -13.806 -11.624 9.350 1.00 80.56 117 PRO A C 1
ATOM 859 O O . PRO A 1 117 ? -14.137 -10.790 8.512 1.00 80.56 117 PRO A O 1
ATOM 862 N N . ARG A 1 118 ? -14.567 -12.696 9.615 1.00 76.19 118 ARG A N 1
ATOM 863 C CA . ARG A 1 118 ? -15.748 -13.049 8.802 1.00 76.19 118 ARG A CA 1
ATOM 864 C C . ARG A 1 118 ? -16.892 -12.040 8.866 1.00 76.19 118 ARG A C 1
ATOM 866 O O . ARG A 1 118 ? -17.728 -12.057 7.971 1.00 76.19 118 ARG A O 1
ATOM 873 N N . GLU A 1 119 ? -16.924 -11.197 9.888 1.00 82.12 119 GLU A N 1
ATOM 874 C CA . GLU A 1 119 ? -17.997 -10.225 10.109 1.00 82.12 119 GLU A CA 1
ATOM 875 C C . GLU A 1 119 ? -17.951 -9.057 9.118 1.00 82.12 119 GLU A C 1
ATOM 877 O O . GLU A 1 119 ? -19.001 -8.614 8.674 1.00 82.12 119 GLU A O 1
ATOM 882 N N . HIS A 1 120 ? -16.755 -8.595 8.738 1.00 87.50 120 HIS A N 1
ATOM 883 C CA . HIS A 1 120 ? -16.569 -7.414 7.880 1.00 87.50 120 HIS A CA 1
ATOM 884 C C . HIS A 1 120 ? -15.362 -7.560 6.933 1.00 87.50 120 HIS A C 1
ATOM 886 O O . HIS A 1 120 ? -14.593 -6.624 6.674 1.00 87.50 120 HIS A O 1
ATOM 892 N N . TRP A 1 121 ? -15.132 -8.789 6.451 1.00 89.31 121 TRP A N 1
ATOM 893 C CA . TRP A 1 121 ? -14.003 -9.109 5.574 1.00 89.31 121 TRP A CA 1
ATOM 894 C C . TRP A 1 121 ? -14.052 -8.320 4.265 1.00 89.31 121 TRP A C 1
ATOM 896 O O . TRP A 1 121 ? -12.997 -7.992 3.732 1.00 89.31 121 TRP A O 1
ATOM 906 N N . PHE A 1 122 ? -15.245 -8.031 3.735 1.00 91.06 122 PHE A N 1
ATOM 907 C CA . PHE A 1 122 ? -15.410 -7.389 2.432 1.00 91.06 122 PHE A CA 1
ATOM 908 C C . PHE A 1 122 ? -15.143 -5.884 2.512 1.00 91.06 122 PHE A C 1
ATOM 910 O O . PHE A 1 122 ? -14.394 -5.343 1.704 1.00 91.06 122 PHE A O 1
ATOM 917 N N . GLU A 1 123 ? -15.668 -5.231 3.544 1.00 92.25 123 GLU A N 1
ATOM 918 C CA . GLU A 1 123 ? -15.427 -3.832 3.890 1.00 92.25 123 GLU A CA 1
ATOM 919 C C . GLU A 1 123 ? -13.930 -3.582 4.088 1.00 92.25 123 GLU A C 1
ATOM 921 O O . GLU A 1 123 ? -13.340 -2.690 3.475 1.00 92.25 123 GLU A O 1
ATOM 926 N N . LEU A 1 124 ? -13.281 -4.439 4.881 1.00 90.31 124 LEU A N 1
ATOM 927 C CA . LEU A 1 124 ? -11.851 -4.350 5.157 1.00 90.31 124 LEU A CA 1
ATOM 928 C C . LEU A 1 124 ? -11.006 -4.660 3.904 1.00 90.31 124 LEU A C 1
ATOM 930 O O . LEU A 1 124 ? -9.943 -4.064 3.699 1.00 90.31 124 LEU A O 1
ATOM 934 N N . ALA A 1 125 ? -11.483 -5.547 3.026 1.00 91.44 125 ALA A N 1
ATOM 935 C CA . ALA A 1 125 ? -10.843 -5.837 1.746 1.00 91.44 125 ALA A CA 1
ATOM 936 C C . ALA A 1 125 ? -10.946 -4.677 0.752 1.00 91.44 125 ALA A C 1
ATOM 938 O O . ALA A 1 125 ? -9.967 -4.395 0.064 1.00 91.44 125 ALA A O 1
ATOM 939 N N . LEU A 1 126 ? -12.080 -3.971 0.699 1.00 92.69 126 LEU A N 1
ATOM 940 C CA . LEU A 1 126 ? -12.265 -2.795 -0.158 1.00 92.69 126 LEU A CA 1
ATOM 941 C C . LEU A 1 126 ? -11.298 -1.666 0.207 1.00 92.69 126 LEU A C 1
ATOM 943 O O . LEU A 1 126 ? -10.720 -1.047 -0.689 1.00 92.69 126 LEU A O 1
ATOM 947 N N . ILE A 1 127 ? -11.051 -1.449 1.506 1.00 91.56 127 ILE A N 1
ATOM 948 C CA . ILE A 1 127 ? -10.048 -0.477 1.967 1.00 91.56 127 ILE A CA 1
ATOM 949 C C . ILE A 1 127 ? -8.656 -0.857 1.441 1.00 91.56 127 ILE A C 1
ATOM 951 O O . ILE A 1 127 ? -7.957 -0.026 0.858 1.00 91.56 127 ILE A O 1
ATOM 955 N N . ASN A 1 128 ? -8.253 -2.121 1.612 1.00 90.06 128 ASN A N 1
ATOM 956 C CA . ASN A 1 128 ? -6.939 -2.606 1.180 1.00 90.06 128 ASN A CA 1
ATOM 957 C C . ASN A 1 128 ? -6.788 -2.648 -0.349 1.00 90.06 128 ASN A C 1
ATOM 959 O O . ASN A 1 128 ? -5.713 -2.340 -0.872 1.00 90.06 128 ASN A O 1
ATOM 963 N N . TYR A 1 129 ? -7.857 -2.984 -1.071 1.00 92.25 129 TYR A N 1
ATOM 964 C CA . TYR A 1 129 ? -7.897 -2.963 -2.530 1.00 92.25 129 TYR A CA 1
ATOM 965 C C . TYR A 1 129 ? -7.726 -1.539 -3.057 1.00 92.25 129 TYR A C 1
ATOM 967 O O . TYR A 1 129 ? -6.796 -1.284 -3.820 1.00 92.25 129 TYR A O 1
ATOM 975 N N . GLY A 1 130 ? -8.538 -0.594 -2.573 1.00 90.62 130 GLY A N 1
ATOM 976 C CA . GLY A 1 130 ? -8.447 0.804 -2.989 1.00 90.62 130 GLY A CA 1
ATOM 977 C C . GLY A 1 130 ? -7.129 1.475 -2.596 1.00 90.62 130 GLY A C 1
ATOM 978 O O . GLY A 1 130 ? -6.671 2.356 -3.321 1.00 90.62 130 GLY A O 1
ATOM 979 N N . MET A 1 131 ? -6.492 1.042 -1.501 1.00 87.94 131 MET A N 1
ATOM 980 C CA . MET A 1 131 ? -5.118 1.434 -1.172 1.00 87.94 131 MET A CA 1
ATOM 981 C C . MET A 1 131 ? -4.103 0.862 -2.169 1.00 87.94 131 MET A C 1
ATOM 983 O O . MET A 1 131 ? -3.204 1.580 -2.588 1.00 87.94 131 MET A O 1
ATOM 987 N N . SER A 1 132 ? -4.236 -0.407 -2.561 1.00 86.50 132 SER A N 1
ATOM 988 C CA . SER A 1 132 ? -3.290 -1.064 -3.477 1.00 86.50 132 SER A CA 1
ATOM 989 C C . SER A 1 132 ? -3.351 -0.500 -4.899 1.00 86.50 132 SER A C 1
ATOM 991 O O . SER A 1 132 ? -2.343 -0.493 -5.599 1.00 86.50 132 SER A O 1
ATOM 993 N N . THR A 1 133 ? -4.520 -0.023 -5.330 1.00 88.44 133 THR A N 1
ATOM 994 C CA . THR A 1 133 ? -4.731 0.573 -6.660 1.00 88.44 133 THR A CA 1
ATOM 995 C C . THR A 1 133 ? -4.662 2.102 -6.660 1.00 88.44 133 THR A C 1
ATOM 997 O O . THR A 1 133 ? -4.897 2.722 -7.694 1.00 88.44 133 THR A O 1
ATOM 1000 N N . GLY A 1 134 ? -4.393 2.730 -5.515 1.00 86.06 134 GLY A N 1
ATOM 1001 C CA . GLY A 1 134 ? -4.465 4.179 -5.371 1.00 86.06 134 GLY A CA 1
ATOM 1002 C C . GLY A 1 134 ? -3.921 4.659 -4.033 1.00 86.06 134 GLY A C 1
ATOM 1003 O O . GLY A 1 134 ? -2.744 4.500 -3.728 1.00 86.06 134 GLY A O 1
ATOM 1004 N N . THR A 1 135 ? -4.778 5.297 -3.240 1.00 84.69 135 THR A N 1
ATOM 1005 C CA . THR A 1 135 ? -4.439 5.812 -1.909 1.00 84.69 135 THR A CA 1
ATOM 1006 C C . THR A 1 135 ? -5.338 5.182 -0.851 1.00 84.69 135 THR A C 1
ATOM 1008 O O . THR A 1 135 ? -6.421 4.675 -1.138 1.00 84.69 135 THR A O 1
ATOM 1011 N N . THR A 1 136 ? -4.954 5.262 0.419 1.00 85.06 136 THR A N 1
ATOM 1012 C CA . THR A 1 136 ? -5.847 4.845 1.511 1.00 85.06 136 THR A CA 1
ATOM 1013 C C . THR A 1 136 ? -7.214 5.532 1.420 1.00 85.06 136 THR A C 1
ATOM 1015 O O . THR A 1 136 ? -8.242 4.898 1.641 1.00 85.06 136 THR A O 1
ATOM 1018 N N . ALA A 1 137 ? -7.258 6.799 1.000 1.00 82.31 137 ALA A N 1
ATOM 1019 C CA . ALA A 1 137 ? -8.508 7.529 0.849 1.00 82.31 137 ALA A CA 1
ATOM 1020 C C . ALA A 1 137 ? -9.424 6.957 -0.245 1.00 82.31 137 ALA A C 1
ATOM 1022 O O . ALA A 1 137 ? -10.635 6.902 -0.039 1.00 82.31 137 ALA A O 1
ATOM 1023 N N . THR A 1 138 ? -8.881 6.475 -1.371 1.00 88.06 138 THR A N 1
ATOM 1024 C CA . THR A 1 138 ? -9.696 5.781 -2.387 1.00 88.06 138 THR A CA 1
ATOM 1025 C C . THR A 1 138 ? -10.278 4.480 -1.837 1.00 88.06 138 THR A C 1
ATOM 1027 O O . THR A 1 138 ? -11.430 4.168 -2.122 1.00 88.06 138 THR A O 1
ATOM 1030 N N . GLY A 1 139 ? -9.550 3.782 -0.959 1.00 90.25 139 GLY A N 1
ATOM 1031 C CA . GLY A 1 139 ? -10.087 2.655 -0.187 1.00 90.25 139 GLY A CA 1
ATOM 1032 C C . GLY A 1 139 ? -11.277 3.033 0.702 1.00 90.25 139 GLY A C 1
ATOM 1033 O O . GLY A 1 139 ? -12.294 2.346 0.691 1.00 90.25 139 GLY A O 1
ATOM 1034 N N . PHE A 1 140 ? -11.202 4.159 1.417 1.00 90.00 140 PHE A N 1
ATOM 1035 C CA . PHE A 1 140 ? -12.316 4.646 2.246 1.00 90.00 140 PHE A CA 1
ATOM 1036 C C . PHE A 1 140 ? -13.521 5.137 1.429 1.00 90.00 140 PHE A C 1
ATOM 1038 O O . PHE A 1 140 ? -14.653 5.037 1.897 1.00 90.00 140 PHE A O 1
ATOM 1045 N N . VAL A 1 141 ? -13.309 5.635 0.207 1.00 90.44 141 VAL A N 1
ATOM 1046 C CA . VAL A 1 141 ? -14.413 5.945 -0.719 1.00 90.44 141 VAL A CA 1
ATOM 1047 C C . VAL A 1 141 ? -15.146 4.665 -1.127 1.00 90.44 141 VAL A C 1
ATOM 1049 O O . VAL A 1 141 ? -16.373 4.640 -1.087 1.00 90.44 141 VAL A O 1
ATOM 1052 N N . LEU A 1 142 ? -14.412 3.595 -1.456 1.00 92.56 142 LEU A N 1
ATOM 1053 C CA . LEU A 1 142 ? -15.008 2.292 -1.768 1.00 92.56 142 LEU A CA 1
ATOM 1054 C C . LEU A 1 142 ? -15.735 1.689 -0.562 1.00 92.56 142 LEU A C 1
ATOM 1056 O O . LEU A 1 142 ? -16.839 1.176 -0.715 1.00 92.56 142 LEU A O 1
ATOM 1060 N N . LEU A 1 143 ? -15.156 1.801 0.636 1.00 92.62 143 LEU A N 1
ATOM 1061 C CA . LEU A 1 143 ? -15.812 1.393 1.877 1.00 92.62 143 LEU A CA 1
ATOM 1062 C C . LEU A 1 143 ? -17.156 2.102 2.045 1.00 92.62 143 LEU A C 1
ATOM 1064 O O . LEU A 1 143 ? -18.164 1.442 2.249 1.00 92.62 143 LEU A O 1
ATOM 1068 N N . ARG A 1 144 ? -17.189 3.431 1.893 1.00 90.56 144 ARG A N 1
ATOM 1069 C CA . ARG A 1 144 ? -18.417 4.227 2.038 1.00 90.56 144 ARG A CA 1
ATOM 1070 C C . ARG A 1 144 ? -19.486 3.927 0.989 1.00 90.56 144 ARG A C 1
ATOM 1072 O O . ARG A 1 144 ? -20.631 4.312 1.189 1.00 90.56 144 ARG A O 1
ATOM 1079 N N . ALA A 1 145 ? -19.145 3.257 -0.111 1.00 93.00 145 ALA A N 1
ATOM 1080 C CA . ALA A 1 145 ? -20.143 2.784 -1.066 1.00 93.00 145 ALA A CA 1
ATOM 1081 C C . ALA A 1 145 ? -20.949 1.586 -0.528 1.00 93.00 145 ALA A C 1
ATOM 1083 O O . ALA A 1 145 ? -22.079 1.376 -0.961 1.00 93.00 145 ALA A O 1
ATOM 1084 N N . VAL A 1 146 ? -20.379 0.813 0.404 1.00 91.62 146 VAL A N 1
ATOM 1085 C CA . VAL A 1 146 ? -20.988 -0.398 0.985 1.00 91.62 146 VAL A CA 1
ATOM 1086 C C . VAL A 1 146 ? -21.400 -0.183 2.444 1.00 91.62 146 VAL A C 1
ATOM 1088 O O . VAL A 1 146 ? -22.447 -0.665 2.861 1.00 91.62 146 VAL A O 1
ATOM 1091 N N . ASP A 1 147 ? -20.629 0.604 3.191 1.00 91.50 147 ASP A N 1
ATOM 1092 C CA . ASP A 1 147 ? -20.893 1.029 4.566 1.00 91.50 147 ASP A CA 1
ATOM 1093 C C . ASP A 1 147 ? -20.784 2.567 4.679 1.00 91.50 147 ASP A C 1
ATOM 1095 O O . ASP A 1 147 ? -19.760 3.097 5.129 1.00 91.50 147 ASP A O 1
ATOM 1099 N N . PRO A 1 148 ? -21.809 3.321 4.224 1.00 89.50 148 PRO A N 1
ATOM 1100 C CA . PRO A 1 148 ? -21.782 4.787 4.217 1.00 89.50 148 PRO A CA 1
ATOM 1101 C C . PRO A 1 148 ? -21.649 5.400 5.615 1.00 89.50 148 PRO A C 1
ATOM 1103 O O . PRO A 1 148 ? -20.976 6.419 5.782 1.00 89.50 148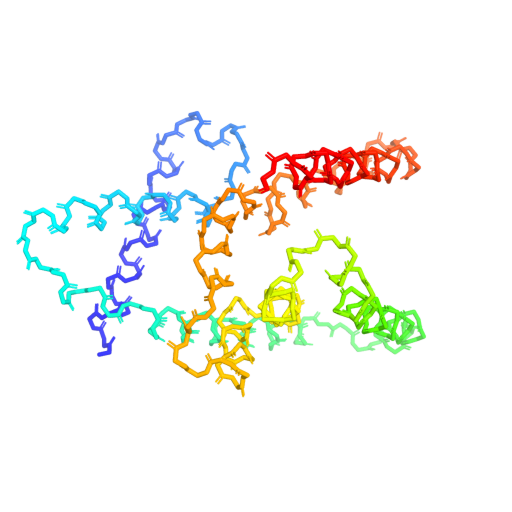 PRO A O 1
ATOM 1106 N N . ASP A 1 149 ? -22.272 4.757 6.604 1.00 88.25 149 ASP A N 1
ATOM 1107 C CA . ASP A 1 149 ? -22.335 5.215 7.994 1.00 88.25 149 ASP A CA 1
ATOM 1108 C C . ASP A 1 149 ? -21.159 4.701 8.847 1.00 88.25 149 ASP A C 1
ATOM 1110 O O . ASP A 1 149 ? -21.099 5.011 10.036 1.00 88.25 149 ASP A O 1
ATOM 1114 N N . LEU A 1 150 ? -20.232 3.924 8.264 1.00 86.50 150 LEU A N 1
ATOM 1115 C CA . LEU A 1 150 ? -19.099 3.289 8.956 1.00 86.50 150 LEU A CA 1
ATOM 1116 C C . LEU A 1 150 ? -19.529 2.508 10.212 1.00 86.50 150 LEU A C 1
ATOM 1118 O O . LEU A 1 150 ? -18.899 2.604 11.266 1.00 86.50 150 LEU A O 1
ATOM 1122 N N . LYS A 1 151 ? -20.632 1.757 10.110 1.00 85.62 151 LYS A N 1
ATOM 1123 C CA . LYS A 1 151 ? -21.178 0.956 11.218 1.00 85.62 151 LYS A CA 1
ATOM 1124 C C . LYS A 1 151 ? -20.344 -0.291 11.493 1.00 85.62 151 LYS A C 1
ATOM 1126 O O . LYS A 1 151 ? -20.403 -0.831 12.596 1.00 85.62 151 LYS A O 1
ATOM 1131 N N . THR A 1 152 ? -19.598 -0.770 10.501 1.00 88.81 152 THR A N 1
ATOM 1132 C CA . THR A 1 152 ? -18.708 -1.921 10.649 1.00 88.81 152 THR A CA 1
ATOM 1133 C C . THR A 1 152 ? -17.393 -1.522 11.323 1.00 88.81 152 THR A C 1
ATOM 1135 O O . THR A 1 152 ? -16.872 -0.421 11.137 1.00 88.81 152 THR A O 1
ATOM 1138 N N . ASN A 1 153 ? -16.782 -2.456 12.059 1.00 85.31 153 ASN A N 1
ATOM 1139 C CA . ASN A 1 153 ? -15.478 -2.232 12.696 1.00 85.31 153 ASN A CA 1
ATOM 1140 C C . ASN A 1 153 ? -14.311 -2.151 11.693 1.00 85.31 153 ASN A C 1
ATOM 1142 O O . ASN A 1 153 ? -13.183 -1.863 12.088 1.00 85.31 153 ASN A O 1
ATOM 1146 N N . ALA A 1 154 ? -14.560 -2.332 10.390 1.00 86.19 154 ALA A N 1
ATOM 1147 C CA . ALA A 1 154 ? -13.522 -2.367 9.367 1.00 86.19 154 ALA A CA 1
ATOM 1148 C C . ALA A 1 154 ? -12.657 -1.094 9.336 1.00 86.19 154 ALA A C 1
ATOM 1150 O O . ALA A 1 154 ? -11.433 -1.171 9.216 1.00 86.19 154 ALA A O 1
ATOM 1151 N N . ALA A 1 155 ? -13.271 0.083 9.482 1.00 84.75 155 ALA A N 1
ATOM 1152 C CA . ALA A 1 155 ? -12.543 1.350 9.524 1.00 84.75 155 ALA A CA 1
ATOM 1153 C C . ALA A 1 155 ? -11.622 1.454 10.753 1.00 84.75 155 ALA A C 1
ATOM 1155 O O . ALA A 1 155 ? -10.483 1.909 10.630 1.00 84.75 155 ALA A O 1
ATOM 1156 N N . SER A 1 156 ? -12.105 1.013 11.918 1.00 82.62 156 SER A N 1
ATOM 1157 C CA . SER A 1 156 ? -11.358 1.028 13.180 1.00 82.62 156 SER A CA 1
ATOM 1158 C C . SER A 1 156 ? -10.189 0.044 13.145 1.00 82.62 156 SER A C 1
ATOM 1160 O O . SER A 1 156 ? -9.047 0.424 13.405 1.00 82.62 156 SER A O 1
ATOM 1162 N N . ASP A 1 157 ? -10.448 -1.196 12.735 1.00 84.88 157 ASP A N 1
ATOM 1163 C CA . ASP A 1 157 ? -9.435 -2.250 12.642 1.00 84.88 157 ASP A CA 1
ATOM 1164 C C . ASP A 1 157 ? -8.313 -1.865 11.680 1.00 84.88 157 ASP A C 1
ATOM 1166 O O . ASP A 1 157 ? -7.125 -2.015 11.985 1.00 84.88 157 ASP A O 1
ATOM 1170 N N . TYR A 1 158 ? -8.682 -1.292 10.532 1.00 86.25 158 TYR A N 1
ATOM 1171 C CA . TYR A 1 158 ? -7.709 -0.758 9.594 1.00 86.25 158 TYR A CA 1
ATOM 1172 C C . TYR A 1 158 ? -6.913 0.403 10.201 1.00 86.25 158 TYR A C 1
ATOM 1174 O O . TYR A 1 158 ? -5.688 0.427 10.084 1.00 86.25 158 TYR A O 1
ATOM 1182 N N . ALA A 1 159 ? -7.571 1.352 10.872 1.00 81.88 159 ALA A N 1
ATOM 1183 C CA . ALA A 1 159 ? -6.906 2.501 11.482 1.00 81.88 159 ALA A CA 1
ATOM 1184 C C . ALA A 1 159 ? -5.915 2.103 12.588 1.00 81.88 159 ALA A C 1
ATOM 1186 O O . ALA A 1 159 ? -4.881 2.755 12.735 1.00 81.88 159 ALA A O 1
ATOM 1187 N N . MET A 1 160 ? -6.176 1.022 13.329 1.00 79.38 160 MET A N 1
ATOM 1188 C CA . MET A 1 160 ? -5.221 0.488 14.304 1.00 79.38 160 MET A CA 1
ATOM 1189 C C . MET A 1 160 ? -4.037 -0.226 13.636 1.00 79.38 160 MET A C 1
ATOM 1191 O O . MET A 1 160 ? -2.899 -0.102 14.090 1.00 79.38 160 MET A O 1
ATOM 1195 N N . ALA A 1 161 ? -4.281 -0.963 12.549 1.00 79.38 161 ALA A N 1
ATOM 1196 C CA . ALA A 1 161 ? -3.254 -1.760 11.876 1.00 79.38 161 ALA A CA 1
ATOM 1197 C C . ALA A 1 161 ? -2.371 -0.952 10.901 1.00 79.38 161 ALA A C 1
ATOM 1199 O O . ALA A 1 161 ? -1.191 -1.269 10.707 1.00 79.38 161 ALA A O 1
ATOM 1200 N N . ALA A 1 162 ? -2.914 0.088 10.266 1.00 76.25 162 ALA A N 1
ATOM 1201 C CA . ALA A 1 162 ? -2.238 0.834 9.205 1.00 76.25 162 ALA A CA 1
ATOM 1202 C C . ALA A 1 162 ? -0.971 1.576 9.680 1.00 76.25 162 ALA A C 1
ATOM 1204 O O . ALA A 1 162 ? 0.065 1.429 9.029 1.00 76.25 162 ALA A O 1
ATOM 1205 N N . PRO A 1 163 ? -0.956 2.298 10.820 1.00 71.94 163 PRO A N 1
ATOM 1206 C CA . PRO A 1 163 ? 0.254 2.965 11.310 1.00 71.94 163 PRO A CA 1
ATOM 1207 C C . PRO A 1 163 ? 1.364 1.988 11.700 1.00 71.94 163 PRO A C 1
ATOM 1209 O O . PRO A 1 163 ? 2.543 2.301 11.547 1.00 71.94 163 PRO A O 1
ATOM 1212 N N . LEU A 1 164 ? 0.993 0.799 12.185 1.00 72.81 164 LEU A N 1
ATOM 1213 C CA . LEU A 1 164 ? 1.948 -0.237 12.568 1.00 72.81 164 LEU A CA 1
ATOM 1214 C C . LEU A 1 164 ? 2.603 -0.883 11.341 1.00 72.81 164 LEU A C 1
ATOM 1216 O O . LEU A 1 164 ? 3.781 -1.218 11.382 1.00 72.81 164 LEU A O 1
ATOM 1220 N N . SER A 1 165 ? 1.856 -1.044 10.246 1.00 72.12 165 SER A N 1
ATOM 1221 C CA . SER A 1 165 ? 2.313 -1.741 9.034 1.00 72.12 165 SER A CA 1
ATOM 1222 C C . SER A 1 165 ? 2.932 -0.822 7.972 1.00 72.12 165 SER A C 1
ATOM 1224 O O . SER A 1 165 ? 3.841 -1.245 7.248 1.00 72.12 165 SER A O 1
ATOM 1226 N N . ALA A 1 166 ? 2.509 0.444 7.895 1.00 68.56 166 ALA A N 1
ATOM 1227 C CA . ALA A 1 166 ? 2.976 1.408 6.896 1.00 68.56 166 ALA A CA 1
ATOM 1228 C C . ALA A 1 166 ? 4.512 1.602 6.859 1.00 68.56 166 ALA A C 1
ATOM 1230 O O . ALA A 1 166 ? 5.063 1.603 5.757 1.00 68.56 166 ALA A O 1
ATOM 1231 N N . PRO A 1 167 ? 5.246 1.677 7.993 1.00 64.50 167 PRO A N 1
ATOM 1232 C CA . PRO A 1 167 ? 6.707 1.822 7.995 1.00 64.50 167 PRO A CA 1
ATOM 1233 C C . PRO A 1 167 ? 7.481 0.618 7.455 1.00 64.50 167 PRO A C 1
ATOM 1235 O O . PRO A 1 167 ? 8.676 0.735 7.176 1.00 64.50 167 PRO A O 1
ATOM 1238 N N . PHE A 1 168 ? 6.829 -0.538 7.339 1.00 67.31 168 PHE A N 1
ATOM 1239 C CA . PHE A 1 168 ? 7.450 -1.775 6.878 1.00 67.31 168 PHE A CA 1
ATOM 1240 C C . PHE A 1 168 ? 7.096 -2.062 5.418 1.00 67.31 168 PHE A C 1
ATOM 1242 O O . PHE A 1 168 ? 7.996 -2.346 4.629 1.00 67.31 168 PHE A O 1
ATOM 1249 N N . ILE A 1 169 ? 5.810 -1.943 5.060 1.00 67.00 169 ILE A N 1
ATOM 1250 C CA . ILE A 1 169 ? 5.262 -2.400 3.770 1.00 67.00 169 ILE A CA 1
ATOM 1251 C C . ILE A 1 169 ? 5.053 -1.240 2.777 1.00 67.00 169 ILE A C 1
ATOM 1253 O O . ILE A 1 169 ? 5.315 -1.396 1.587 1.00 67.00 169 ILE A O 1
ATOM 1257 N N . GLY A 1 170 ? 4.625 -0.060 3.239 1.00 57.88 170 GLY A N 1
ATOM 1258 C CA . GLY A 1 170 ? 4.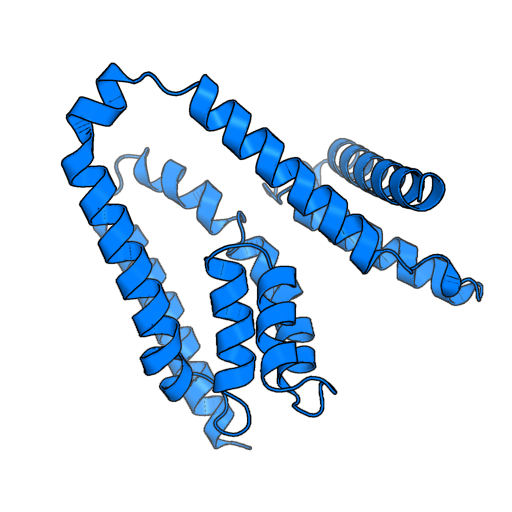185 1.065 2.396 1.00 57.88 170 GLY A CA 1
ATOM 1259 C C . GLY A 1 170 ? 5.308 1.977 1.886 1.00 57.88 170 GLY A C 1
ATOM 1260 O O . GLY A 1 170 ? 5.210 3.193 2.023 1.00 57.88 170 GLY A O 1
ATOM 1261 N N . GLY A 1 171 ? 6.394 1.412 1.348 1.00 58.41 171 GLY A N 1
ATOM 1262 C CA . GLY A 1 171 ? 7.605 2.169 0.974 1.00 58.41 171 GLY A CA 1
ATOM 1263 C C . GLY A 1 171 ? 8.651 2.233 2.090 1.00 58.41 171 GLY A C 1
ATOM 1264 O O . GLY A 1 171 ? 9.473 3.145 2.151 1.00 58.41 171 GLY A O 1
ATOM 1265 N N . GLY A 1 172 ? 8.564 1.275 3.008 1.00 62.56 172 GLY A N 1
ATOM 1266 C CA . GLY A 1 172 ? 9.370 1.154 4.206 1.00 62.56 172 GLY A CA 1
ATOM 1267 C C . GLY A 1 172 ? 10.659 0.359 4.039 1.00 62.56 172 GLY A C 1
ATOM 1268 O O . GLY A 1 172 ? 11.203 0.208 2.945 1.00 62.56 172 GLY A O 1
ATOM 1269 N N . ILE A 1 173 ? 11.116 -0.203 5.158 1.00 64.38 173 ILE A N 1
ATOM 1270 C CA . ILE A 1 173 ? 12.347 -1.001 5.251 1.00 64.38 173 ILE A CA 1
ATOM 1271 C C . ILE A 1 173 ? 12.374 -2.121 4.201 1.00 64.38 173 ILE A C 1
ATOM 1273 O O . ILE A 1 173 ? 13.405 -2.321 3.571 1.00 64.38 173 ILE A O 1
ATOM 1277 N N . VAL A 1 174 ? 11.253 -2.813 3.955 1.00 67.38 174 VAL A N 1
ATOM 1278 C CA . VAL A 1 174 ? 11.208 -3.944 3.009 1.00 67.38 174 VAL A CA 1
ATOM 1279 C C . VAL A 1 174 ? 11.384 -3.473 1.565 1.00 67.38 174 VAL A C 1
ATOM 1281 O O . VAL A 1 174 ? 12.175 -4.050 0.824 1.00 67.38 174 VAL A O 1
ATOM 1284 N N . THR A 1 175 ? 10.702 -2.396 1.170 1.00 68.38 175 THR A N 1
ATOM 1285 C CA . THR A 1 175 ? 10.775 -1.849 -0.193 1.00 68.38 175 THR A CA 1
ATOM 1286 C C . THR A 1 175 ? 12.168 -1.309 -0.525 1.00 68.38 175 THR A C 1
ATOM 1288 O O . THR A 1 175 ? 12.622 -1.470 -1.653 1.00 68.38 175 THR A O 1
ATOM 1291 N N . PHE A 1 176 ? 12.868 -0.707 0.445 1.00 65.75 176 PHE A N 1
ATOM 1292 C CA . PHE A 1 176 ? 14.238 -0.210 0.259 1.00 65.75 176 PHE A CA 1
ATOM 1293 C C . PHE A 1 176 ? 15.307 -1.300 0.387 1.00 65.75 176 PHE A C 1
ATOM 1295 O O . PHE A 1 176 ? 16.304 -1.265 -0.333 1.00 65.75 176 PHE A O 1
ATOM 1302 N N . ALA A 1 177 ? 15.121 -2.265 1.289 1.00 67.06 177 ALA A N 1
ATOM 1303 C CA . ALA A 1 177 ? 16.081 -3.345 1.485 1.00 67.06 177 ALA A CA 1
ATOM 1304 C C . ALA A 1 177 ? 16.071 -4.335 0.317 1.00 67.06 177 ALA A C 1
ATOM 1306 O O . ALA A 1 177 ? 17.118 -4.871 -0.030 1.00 67.06 177 ALA A O 1
ATOM 1307 N N . LEU A 1 178 ? 14.916 -4.564 -0.317 1.00 69.75 178 LEU A N 1
ATOM 1308 C CA . LEU A 1 178 ? 14.783 -5.594 -1.343 1.00 69.75 178 LEU A CA 1
ATOM 1309 C C . LEU A 1 178 ? 15.695 -5.351 -2.567 1.00 69.75 178 LEU A C 1
ATOM 1311 O O . LEU A 1 178 ? 16.439 -6.268 -2.907 1.00 69.75 178 LEU A O 1
ATOM 1315 N N . PRO A 1 179 ? 15.758 -4.155 -3.187 1.00 64.69 179 PRO A N 1
ATOM 1316 C CA . PRO A 1 179 ? 16.714 -3.889 -4.263 1.00 64.69 179 PRO A CA 1
ATOM 1317 C C . PRO A 1 179 ? 18.174 -4.015 -3.819 1.00 64.69 179 PRO A C 1
ATOM 1319 O O . PRO A 1 179 ? 18.992 -4.515 -4.580 1.00 64.69 179 PRO A O 1
ATOM 1322 N N . LEU A 1 180 ? 18.510 -3.602 -2.593 1.00 66.31 180 LEU A N 1
ATOM 1323 C CA . LEU A 1 180 ? 19.881 -3.677 -2.074 1.00 66.31 180 LEU A CA 1
ATOM 1324 C C . LEU A 1 180 ? 20.333 -5.130 -1.879 1.00 66.31 180 LEU A C 1
ATOM 1326 O O . LEU A 1 180 ? 21.411 -5.502 -2.330 1.00 66.31 180 LEU A O 1
ATOM 1330 N N . VAL A 1 181 ? 19.468 -5.972 -1.308 1.00 65.38 181 VAL A N 1
ATOM 1331 C CA . VAL A 1 181 ? 19.718 -7.413 -1.149 1.00 65.38 181 VAL A CA 1
ATOM 1332 C C . VAL A 1 181 ? 19.816 -8.113 -2.510 1.00 65.38 181 VAL A C 1
ATOM 1334 O O . VAL A 1 181 ? 20.635 -9.013 -2.687 1.00 65.38 181 VAL A O 1
ATOM 1337 N N . LEU A 1 182 ? 19.020 -7.684 -3.495 1.00 64.38 182 LEU A N 1
ATOM 1338 C CA . LEU A 1 182 ? 19.081 -8.205 -4.864 1.00 64.38 182 LEU A CA 1
ATOM 1339 C C . LEU A 1 182 ? 20.354 -7.771 -5.614 1.00 64.38 182 LEU A C 1
ATOM 1341 O O . LEU A 1 182 ? 20.852 -8.522 -6.453 1.00 64.38 182 LEU A O 1
ATOM 1345 N N . LEU A 1 183 ? 20.901 -6.589 -5.311 1.00 62.78 183 LEU A N 1
ATOM 1346 C CA . LEU A 1 183 ? 22.136 -6.072 -5.913 1.00 62.78 183 LEU A CA 1
ATOM 1347 C C . LEU A 1 183 ? 23.410 -6.711 -5.323 1.00 62.78 183 LEU A C 1
ATOM 1349 O O . LEU A 1 183 ? 24.426 -6.780 -6.014 1.00 62.78 183 LEU A O 1
ATOM 1353 N N . GLU A 1 184 ? 23.367 -7.254 -4.102 1.00 63.78 184 GLU A N 1
ATOM 1354 C CA . GLU A 1 184 ? 24.509 -7.899 -3.420 1.00 63.78 184 GLU A CA 1
ATOM 1355 C C . GLU A 1 184 ? 24.825 -9.347 -3.880 1.00 63.78 184 GLU A C 1
ATOM 1357 O O . GLU A 1 184 ? 25.502 -10.097 -3.182 1.00 63.78 184 GLU A O 1
ATOM 1362 N N . ARG A 1 185 ? 24.406 -9.769 -5.085 1.00 63.22 185 ARG A N 1
ATOM 1363 C CA . ARG A 1 185 ? 24.572 -11.151 -5.611 1.00 63.22 185 ARG A CA 1
ATOM 1364 C C . ARG A 1 185 ? 23.913 -12.251 -4.758 1.00 63.22 185 ARG A C 1
ATOM 1366 O O . ARG A 1 185 ? 24.288 -13.420 -4.865 1.00 63.22 185 ARG A O 1
ATOM 1373 N N . VAL A 1 186 ? 22.907 -11.929 -3.948 1.00 65.19 186 VAL A N 1
ATOM 1374 C CA . VAL A 1 186 ? 22.067 -12.952 -3.306 1.00 65.19 186 VAL A CA 1
ATOM 1375 C C . VAL A 1 186 ? 21.042 -13.453 -4.327 1.00 65.19 186 VAL A C 1
ATOM 1377 O O . VAL A 1 186 ? 20.377 -12.666 -4.995 1.00 65.19 186 VAL A O 1
ATOM 1380 N N . SER A 1 187 ? 20.910 -14.775 -4.473 1.00 69.06 187 SER A N 1
ATOM 1381 C CA . SER A 1 187 ? 19.907 -15.371 -5.366 1.00 69.06 187 SER A CA 1
ATOM 1382 C C . SER A 1 187 ? 18.491 -14.921 -4.975 1.00 69.06 187 SER A C 1
ATOM 1384 O O . SER A 1 187 ? 18.121 -15.027 -3.804 1.00 69.06 187 SER A O 1
ATOM 1386 N N . ILE A 1 188 ? 17.694 -14.482 -5.964 1.00 68.62 188 ILE A N 1
ATOM 1387 C CA . ILE A 1 188 ? 16.288 -14.020 -5.853 1.00 68.62 188 ILE A CA 1
ATOM 1388 C C . ILE A 1 188 ? 15.412 -14.934 -4.986 1.00 68.62 188 ILE A C 1
ATOM 1390 O O . ILE A 1 188 ? 14.448 -14.487 -4.365 1.00 68.62 188 ILE A O 1
ATOM 1394 N N . VAL A 1 189 ? 15.758 -16.217 -4.930 1.00 71.69 189 VAL A N 1
ATOM 1395 C CA . VAL A 1 189 ? 15.019 -17.245 -4.203 1.00 71.69 189 VAL A CA 1
ATOM 1396 C C . VAL A 1 189 ? 14.965 -16.952 -2.700 1.00 71.69 189 VAL A C 1
ATOM 1398 O O . VAL A 1 189 ? 13.904 -17.087 -2.099 1.00 71.69 189 VAL A O 1
ATOM 1401 N N . TRP A 1 190 ? 16.061 -16.502 -2.082 1.00 71.25 190 TRP A N 1
ATOM 1402 C CA . TRP A 1 190 ? 16.122 -16.328 -0.625 1.00 71.25 190 TRP A CA 1
ATOM 1403 C C . TRP A 1 190 ? 15.237 -15.186 -0.098 1.00 71.25 190 TRP A C 1
ATOM 1405 O O . TRP A 1 190 ? 14.483 -15.432 0.847 1.00 71.25 190 TRP A O 1
ATOM 1415 N N . PRO A 1 191 ? 15.235 -13.978 -0.699 1.00 69.75 191 PRO A N 1
ATOM 1416 C CA . PRO A 1 191 ? 14.305 -12.918 -0.309 1.00 69.75 191 PRO A CA 1
ATOM 1417 C C . PRO A 1 191 ? 12.838 -13.315 -0.491 1.00 69.75 191 PRO A C 1
ATOM 1419 O O . PRO A 1 191 ? 12.015 -13.055 0.385 1.00 69.75 191 PRO A O 1
ATOM 1422 N N . VAL A 1 192 ? 12.508 -13.983 -1.602 1.00 71.06 192 VAL A N 1
ATOM 1423 C CA . VAL A 1 192 ? 11.137 -14.433 -1.885 1.00 71.06 192 VAL A CA 1
ATOM 1424 C C . VAL A 1 192 ? 10.683 -15.464 -0.854 1.00 71.06 192 VAL A C 1
ATOM 1426 O O . VAL A 1 192 ? 9.597 -15.331 -0.293 1.00 71.06 192 VAL A O 1
ATOM 1429 N N . VAL A 1 193 ? 11.524 -16.454 -0.544 1.00 76.12 193 VAL A N 1
ATOM 1430 C CA . VAL A 1 193 ? 11.229 -17.466 0.481 1.00 76.12 193 VAL A CA 1
ATOM 1431 C C . VAL A 1 193 ? 11.076 -16.821 1.858 1.00 76.12 193 VAL A C 1
ATOM 1433 O O . VAL A 1 193 ? 10.124 -17.141 2.564 1.00 76.12 193 VAL A O 1
ATOM 1436 N N . ALA A 1 194 ? 11.944 -15.878 2.233 1.00 75.69 194 ALA A N 1
ATOM 1437 C CA . ALA A 1 194 ? 11.838 -15.176 3.511 1.00 75.69 194 ALA A CA 1
ATOM 1438 C C . ALA A 1 194 ? 10.510 -14.409 3.637 1.00 75.69 194 ALA A C 1
ATOM 1440 O O . ALA A 1 194 ? 9.821 -14.537 4.649 1.00 75.69 194 ALA A O 1
ATOM 1441 N N . ILE A 1 195 ? 10.108 -13.675 2.593 1.00 73.88 195 ILE A N 1
ATOM 1442 C CA . ILE A 1 195 ? 8.823 -12.960 2.565 1.00 73.88 195 ILE A CA 1
ATOM 1443 C C . ILE A 1 195 ? 7.656 -13.948 2.662 1.00 73.88 195 ILE A C 1
ATOM 1445 O O . ILE A 1 195 ? 6.750 -13.740 3.466 1.00 73.88 195 ILE A O 1
ATOM 1449 N N . LEU A 1 196 ? 7.686 -15.047 1.903 1.00 77.38 196 LEU A N 1
ATOM 1450 C CA . LEU A 1 196 ? 6.638 -16.070 1.945 1.00 77.38 196 LEU A CA 1
ATOM 1451 C C . LEU A 1 196 ? 6.518 -16.722 3.326 1.00 77.38 196 LEU A C 1
ATOM 1453 O O . LEU A 1 196 ? 5.404 -16.921 3.803 1.00 77.38 196 LEU A O 1
ATOM 1457 N N . VAL A 1 197 ? 7.637 -17.012 3.993 1.00 79.94 197 VAL A N 1
ATOM 1458 C CA . VAL A 1 197 ? 7.648 -17.574 5.352 1.00 79.94 197 VAL A CA 1
ATOM 1459 C C . VAL A 1 197 ? 7.096 -16.571 6.364 1.00 79.94 197 VAL A C 1
ATOM 1461 O O . VAL A 1 197 ? 6.277 -16.944 7.204 1.00 79.94 197 VAL A O 1
ATOM 1464 N N . VAL A 1 198 ? 7.471 -15.292 6.277 1.00 78.94 198 VAL A N 1
ATOM 1465 C CA . VAL A 1 198 ? 6.925 -14.239 7.152 1.00 78.94 198 VAL A CA 1
ATOM 1466 C C . VAL A 1 198 ? 5.417 -14.087 6.942 1.00 78.94 198 VAL A C 1
ATOM 1468 O O . VAL A 1 198 ? 4.652 -14.087 7.901 1.00 78.94 198 VAL A O 1
ATOM 1471 N N . VAL A 1 199 ? 4.955 -14.040 5.694 1.00 75.31 199 VAL A N 1
ATOM 1472 C CA . VAL A 1 199 ? 3.521 -13.952 5.387 1.00 75.31 199 VAL A CA 1
ATOM 1473 C C . VAL A 1 199 ? 2.778 -15.201 5.876 1.00 75.31 199 VAL A C 1
ATOM 1475 O O . VAL A 1 199 ? 1.745 -15.083 6.532 1.00 75.31 199 VAL A O 1
ATOM 1478 N N . ALA A 1 200 ? 3.312 -16.400 5.632 1.00 78.31 200 ALA A N 1
ATOM 1479 C CA . ALA A 1 200 ? 2.698 -17.652 6.070 1.00 78.31 200 ALA A CA 1
ATOM 1480 C C . ALA A 1 200 ? 2.628 -17.765 7.600 1.00 78.31 200 ALA A C 1
ATOM 1482 O O . ALA A 1 200 ? 1.607 -18.194 8.138 1.00 78.31 200 ALA A O 1
ATOM 1483 N N . THR A 1 201 ? 3.679 -17.351 8.312 1.00 79.81 201 THR A N 1
ATOM 1484 C CA . THR A 1 201 ? 3.693 -17.338 9.782 1.00 79.81 201 THR A CA 1
ATOM 1485 C C . THR A 1 201 ? 2.695 -16.331 10.342 1.00 79.81 201 THR A C 1
ATOM 1487 O O . THR A 1 201 ? 1.930 -16.696 11.233 1.00 79.81 201 THR A O 1
ATOM 1490 N N . LEU A 1 202 ? 2.607 -15.121 9.780 1.00 77.50 202 LEU A N 1
ATOM 1491 C CA . LEU A 1 202 ? 1.601 -14.127 10.172 1.00 77.50 202 LEU A CA 1
ATOM 1492 C C . LEU A 1 202 ? 0.172 -14.637 9.949 1.00 77.50 202 LEU A C 1
ATOM 1494 O O . LEU A 1 202 ? -0.669 -14.506 10.837 1.00 77.50 202 LEU A O 1
ATOM 1498 N N . ILE A 1 203 ? -0.095 -15.287 8.811 1.00 77.69 203 ILE A N 1
ATOM 1499 C CA . ILE A 1 203 ? -1.404 -15.893 8.529 1.00 77.69 203 ILE A CA 1
ATOM 1500 C C . ILE A 1 203 ? -1.706 -17.018 9.529 1.00 77.69 203 ILE A C 1
ATOM 1502 O O . ILE A 1 203 ? -2.806 -17.080 10.075 1.00 77.69 203 ILE A O 1
ATOM 1506 N N . LEU A 1 204 ? -0.750 -17.909 9.808 1.00 79.31 204 LEU A N 1
ATOM 1507 C CA . LEU A 1 204 ? -0.938 -19.012 10.759 1.00 79.31 204 LEU A CA 1
ATOM 1508 C C . LEU A 1 204 ? -1.187 -18.514 12.186 1.00 79.31 204 LEU A C 1
ATOM 1510 O O . LEU A 1 204 ? -2.075 -19.032 12.864 1.00 79.31 204 LEU A O 1
ATOM 1514 N N . VAL A 1 205 ? -0.434 -17.509 12.635 1.00 80.56 205 VAL A N 1
ATOM 1515 C CA . VAL A 1 205 ? -0.610 -16.878 13.950 1.00 80.56 205 VAL A CA 1
ATOM 1516 C C . VAL A 1 205 ? -1.963 -16.172 14.025 1.00 80.56 205 VAL A C 1
ATOM 1518 O O . VAL A 1 205 ? -2.718 -16.424 14.963 1.00 80.56 205 VAL A O 1
ATOM 1521 N N . GLY A 1 206 ? -2.326 -15.388 13.005 1.00 70.56 206 GLY A N 1
ATOM 1522 C CA . GLY A 1 206 ? -3.627 -14.717 12.928 1.00 70.56 206 GLY A CA 1
ATOM 1523 C C . GLY A 1 206 ? -4.799 -15.698 12.997 1.00 70.56 206 GLY A C 1
ATOM 1524 O O . GLY A 1 206 ? -5.764 -15.473 13.722 1.00 70.56 206 GLY A O 1
ATOM 1525 N N . ARG A 1 207 ? -4.683 -16.858 12.341 1.00 71.38 207 ARG A N 1
ATOM 1526 C CA . ARG A 1 207 ? -5.711 -17.912 12.394 1.00 71.38 207 ARG A CA 1
ATOM 1527 C C . ARG A 1 207 ? -5.785 -18.665 13.714 1.00 71.38 207 ARG A C 1
ATOM 1529 O O . ARG A 1 207 ? -6.837 -19.219 14.020 1.00 71.38 207 ARG A O 1
ATOM 1536 N N . ARG A 1 208 ? -4.684 -18.746 14.463 1.00 69.94 208 ARG A N 1
ATOM 1537 C CA . ARG A 1 208 ? -4.679 -19.346 15.805 1.00 69.94 208 ARG A CA 1
ATOM 1538 C C . ARG A 1 208 ? -5.299 -18.401 16.828 1.00 69.94 208 ARG A C 1
ATOM 1540 O O . ARG A 1 208 ? -6.085 -18.856 17.647 1.00 69.94 208 ARG A O 1
ATOM 1547 N N . LEU A 1 209 ? -4.996 -17.108 16.736 1.00 64.62 209 LEU A N 1
ATOM 1548 C CA . LEU A 1 209 ? -5.546 -16.089 17.631 1.00 64.62 209 LEU A CA 1
ATOM 1549 C C . LEU A 1 209 ? -7.033 -15.826 17.355 1.00 64.62 209 LEU A C 1
ATOM 1551 O O . LEU A 1 209 ? -7.816 -15.785 18.293 1.00 64.62 209 LEU A O 1
ATOM 1555 N N . GLY A 1 210 ? -7.454 -15.780 16.087 1.00 56.62 210 GLY A N 1
ATOM 1556 C CA . GLY A 1 210 ? -8.864 -15.602 15.707 1.00 56.62 210 GLY A CA 1
ATOM 1557 C C . GLY A 1 210 ? -9.784 -16.807 15.958 1.00 56.62 210 GLY A C 1
ATOM 1558 O O . GLY A 1 210 ? -10.956 -16.744 15.615 1.00 56.62 210 GLY A O 1
ATOM 1559 N N . LYS A 1 211 ? -9.272 -17.920 16.503 1.00 50.97 211 LYS A N 1
ATOM 1560 C CA . LYS A 1 211 ? -10.082 -19.052 17.001 1.00 50.97 211 LYS A CA 1
ATOM 1561 C C . LYS A 1 211 ? -10.275 -19.028 18.522 1.00 50.97 211 LYS A C 1
ATOM 1563 O O . LYS A 1 211 ? -10.978 -19.888 19.041 1.00 50.97 211 LYS A O 1
ATOM 1568 N N . SER A 1 212 ? -9.592 -18.122 19.222 1.00 42.09 212 SER A N 1
ATOM 1569 C CA . SER A 1 212 ? -9.590 -18.033 20.687 1.00 42.09 212 SER A CA 1
ATOM 1570 C C . SER A 1 212 ? -10.531 -16.950 21.232 1.00 42.09 212 SER A C 1
ATOM 1572 O O . SER A 1 212 ? -10.577 -16.766 22.449 1.00 42.09 212 SER A O 1
ATOM 1574 N N . THR A 1 213 ? -11.252 -16.256 20.353 1.00 40.38 213 THR A N 1
ATOM 1575 C CA . THR A 1 213 ? -12.263 -15.237 20.656 1.00 40.38 213 THR A CA 1
ATOM 1576 C C . THR A 1 213 ? -13.565 -15.655 19.994 1.00 40.38 213 THR A C 1
ATOM 1578 O O . THR A 1 213 ? -14.621 -15.462 20.627 1.00 40.38 213 THR A O 1
#

pLDDT: mean 75.18, std 13.5, range [40.38, 95.31]

Sequence (213 aa):
MSLAILTVAVLMLSGVALRQACRPLRRLFIPSSVVAGFVGLILVSSLGRFGNADLVETTSTVQRLSSTSMEVLVVAAITSLKLSEVVALIGPFAILFVCGAAWTGVCLMVISRWVLPREHWFELALINYGMSTGTTATGFVLLRAVDPDLKTNAASDYAMAAPLSAPFIGGGIVTFALPLVLLERVSIVWPVVAILVVVATLILVGRRLGKST

Secondary structure (DSSP, 8-state):
-HHHHHHHHHHHHHHHHHHHH-HHHHHTT--HHHHHHHHHHHHHHHHGGGT-GGGG-HHHHHHHHHHHHHHHHHHHHHHHS-HHHHHHTHHHHHHHHHHHHHHHHHIIIIIHHHHS-TTSHHHHHHHHHHHHTS-HHHHHHHHHHH-TT--STHHHHHHHHHHHHHHHHSSSHHHHHHHHHHHTT--THHHHHHHHHHHHHHHHHHHHHTT--

Radius of gyration: 20.08 Å; chains: 1; bounding box: 47×48×53 Å